Protein AF-A0A524PJJ3-F1 (afdb_monomer_lite)

Radius of gyration: 29.24 Å; chains: 1; bounding box: 107×45×75 Å

Foldseek 3Di:
DAFLVPLQAQAWFDDPNFIWGFLDWDWADDPDDWIKIWTFIAGLPQLDTDIDMDTGPDDTGHADKDKFKWFWADDDPQKTWIAGPPPRDIDIDGVSNEDLVLLQHDGGAIWMWIDRVPDTGYIDHDQKGKWAFQAWDQDPPPPPDPPDWGWTATPSRQIETGRNPDDHGWIFIGGSSPRHDTPDTDRPDLPDQDQAPLRATASQWDWDDDDNDIDIDGNLLVVAVQQDDDDRVQVNAACRRLLCVLDVQPQKDKHWHWDADDPRPDIYTDIWIAGNVVRGTDPPSSVDDVPSPPDDPPPPPDPDDD

Structure (mmCIF, N/CA/C/O backbone):
data_AF-A0A524PJJ3-F1
#
_entry.id   AF-A0A524PJJ3-F1
#
loop_
_atom_site.group_PDB
_atom_site.id
_atom_site.type_symbol
_atom_site.label_atom_id
_atom_site.label_alt_id
_atom_site.label_comp_id
_atom_site.label_asym_id
_atom_site.label_entity_id
_atom_site.label_seq_id
_atom_site.pdbx_PDB_ins_code
_atom_site.Cartn_x
_atom_site.Cartn_y
_atom_site.Cartn_z
_atom_site.occupancy
_atom_site.B_iso_or_equiv
_atom_site.auth_seq_id
_atom_site.auth_comp_id
_atom_site.auth_asym_id
_atom_site.auth_atom_id
_atom_site.pdbx_PDB_model_num
ATOM 1 N N . MET A 1 1 ? 21.384 9.740 -24.324 1.00 86.62 1 MET A N 1
ATOM 2 C CA . MET A 1 1 ? 21.947 8.455 -23.858 1.00 86.62 1 MET A CA 1
ATOM 3 C C . MET A 1 1 ? 22.167 8.509 -22.354 1.00 86.62 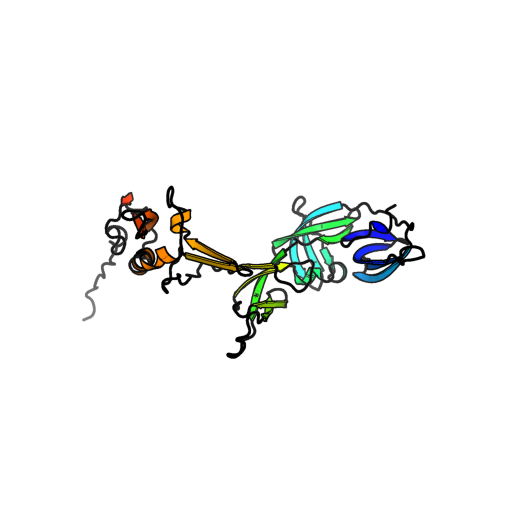1 MET A C 1
ATOM 5 O O . MET A 1 1 ? 22.736 9.493 -21.884 1.00 86.62 1 MET A O 1
ATOM 9 N N . ILE A 1 2 ? 21.749 7.472 -21.638 1.00 90.00 2 ILE A N 1
ATOM 10 C CA . ILE A 1 2 ? 21.919 7.271 -20.192 1.00 90.00 2 ILE A CA 1
ATOM 11 C C . ILE A 1 2 ? 23.235 6.518 -19.952 1.00 90.00 2 ILE A C 1
ATOM 13 O O . ILE A 1 2 ? 23.606 5.669 -20.764 1.00 90.00 2 ILE A O 1
ATOM 17 N N . ASP A 1 3 ? 23.960 6.844 -18.884 1.00 93.38 3 ASP A N 1
ATOM 18 C CA . ASP A 1 3 ? 25.107 6.046 -18.434 1.00 93.38 3 ASP A CA 1
ATOM 19 C C . ASP A 1 3 ? 24.616 4.773 -17.728 1.00 93.38 3 ASP A C 1
ATOM 21 O O . ASP A 1 3 ? 23.679 4.821 -16.931 1.00 93.38 3 ASP A O 1
ATOM 25 N N . VAL A 1 4 ? 25.240 3.619 -17.979 1.00 92.56 4 VAL A N 1
ATOM 26 C CA . VAL A 1 4 ? 24.789 2.356 -17.365 1.00 92.56 4 VAL A CA 1
ATOM 27 C C . VAL A 1 4 ? 24.860 2.355 -15.830 1.00 92.56 4 VAL A C 1
ATOM 29 O O . VAL A 1 4 ? 24.144 1.596 -15.178 1.00 92.56 4 VAL A O 1
ATOM 32 N N . ASN A 1 5 ? 25.661 3.238 -15.223 1.00 90.62 5 ASN A N 1
ATOM 33 C CA . ASN A 1 5 ? 25.697 3.434 -13.774 1.00 90.62 5 ASN A CA 1
ATOM 34 C C . ASN A 1 5 ? 24.412 4.068 -13.216 1.00 90.62 5 ASN A C 1
ATOM 36 O O . ASN A 1 5 ? 24.240 4.063 -11.994 1.00 90.62 5 ASN A O 1
ATOM 40 N N . GLU A 1 6 ? 23.531 4.609 -14.058 1.00 90.31 6 GLU A N 1
ATOM 41 C CA . GLU A 1 6 ? 22.243 5.204 -13.679 1.00 90.31 6 GLU A CA 1
ATOM 42 C C . GLU A 1 6 ? 21.072 4.215 -13.800 1.00 90.31 6 GLU A C 1
ATOM 44 O O . GLU A 1 6 ? 19.972 4.538 -13.365 1.00 90.31 6 GLU A O 1
ATOM 49 N N . LEU A 1 7 ? 21.293 2.992 -14.308 1.00 92.25 7 LEU A N 1
ATOM 50 C CA . LEU A 1 7 ? 20.267 1.953 -14.503 1.00 92.25 7 LEU A CA 1
ATOM 51 C C . LEU A 1 7 ? 19.780 1.316 -13.188 1.00 92.25 7 LEU A C 1
ATOM 53 O O . LEU A 1 7 ? 19.949 0.125 -12.961 1.00 92.25 7 LEU A O 1
ATOM 57 N N . ARG A 1 8 ? 19.201 2.109 -12.285 1.00 90.56 8 ARG A N 1
ATOM 58 C CA . ARG A 1 8 ? 18.554 1.629 -11.049 1.00 90.56 8 ARG A CA 1
ATOM 59 C C . ARG A 1 8 ? 17.209 0.962 -11.349 1.00 90.56 8 ARG A C 1
ATOM 61 O O . ARG A 1 8 ? 16.639 1.170 -12.416 1.00 90.56 8 ARG A O 1
ATOM 68 N N . ASN A 1 9 ? 16.680 0.213 -10.380 1.00 89.94 9 ASN A N 1
ATOM 69 C CA . ASN A 1 9 ? 15.341 -0.378 -10.464 1.00 89.94 9 ASN A CA 1
ATOM 70 C C . ASN A 1 9 ? 14.299 0.698 -10.815 1.00 89.94 9 ASN A C 1
ATOM 72 O O . ASN A 1 9 ? 14.310 1.789 -10.243 1.00 89.94 9 ASN A O 1
ATOM 76 N N . GLY A 1 10 ? 13.425 0.388 -11.770 1.00 87.88 10 GLY A N 1
ATOM 77 C CA . GLY A 1 10 ? 12.410 1.291 -12.314 1.00 87.88 10 GLY A CA 1
ATOM 78 C C . GLY A 1 10 ? 12.862 2.126 -13.516 1.00 87.88 10 GLY A C 1
ATOM 79 O O . GLY A 1 10 ? 12.008 2.639 -14.235 1.00 87.88 10 GLY A O 1
ATOM 80 N N . VAL A 1 11 ? 14.167 2.246 -13.791 1.00 91.50 11 VAL A N 1
ATOM 81 C CA . VAL A 1 11 ? 14.646 2.986 -14.970 1.00 91.50 11 VAL A CA 1
ATOM 82 C C . VAL A 1 11 ? 14.268 2.239 -16.243 1.00 91.50 11 VAL A C 1
ATOM 84 O O . VAL A 1 11 ? 14.540 1.044 -16.371 1.00 91.50 11 VAL A O 1
ATOM 87 N N . THR A 1 12 ? 13.681 2.967 -17.192 1.00 93.56 12 THR A N 1
ATOM 88 C CA . THR A 1 12 ? 13.376 2.458 -18.530 1.00 93.56 12 THR A CA 1
ATOM 89 C C . THR A 1 12 ? 14.368 3.008 -19.545 1.00 93.56 12 THR A C 1
ATOM 91 O O . THR A 1 12 ? 14.717 4.188 -19.509 1.00 93.56 12 THR A O 1
ATOM 94 N N . PHE A 1 13 ? 14.839 2.152 -20.445 1.00 94.62 13 PHE A N 1
ATOM 95 C CA . PHE A 1 13 ? 15.794 2.507 -21.488 1.00 94.62 13 PHE A CA 1
ATOM 96 C C . PHE A 1 13 ? 15.542 1.704 -22.764 1.00 94.62 13 PHE A C 1
ATOM 98 O O . PHE A 1 13 ? 14.854 0.683 -22.750 1.00 94.62 13 PHE A O 1
ATOM 105 N N . GLU A 1 14 ? 16.133 2.158 -23.865 1.00 94.50 14 GLU A N 1
ATOM 106 C CA . GLU A 1 14 ? 16.106 1.452 -25.142 1.00 94.50 14 GLU A CA 1
ATOM 107 C C . GLU A 1 14 ? 17.477 0.852 -25.451 1.00 94.50 14 GLU A C 1
ATOM 109 O O . GLU A 1 14 ? 18.525 1.485 -25.259 1.00 94.50 14 GLU A O 1
ATOM 114 N N . LEU A 1 15 ? 17.460 -0.388 -25.931 1.00 94.25 15 LEU A N 1
ATOM 115 C CA . LEU A 1 15 ? 18.639 -1.096 -26.406 1.00 94.25 15 LEU A CA 1
ATOM 116 C C . LEU A 1 15 ? 18.241 -2.042 -27.541 1.00 94.25 15 LEU A C 1
ATOM 118 O O . LEU A 1 15 ? 17.339 -2.861 -27.378 1.00 94.25 15 LEU A O 1
ATOM 122 N N . ASP A 1 16 ? 18.923 -1.922 -28.680 1.00 91.75 16 ASP A N 1
ATOM 123 C CA . ASP A 1 16 ? 18.685 -2.722 -29.891 1.00 91.75 16 ASP A CA 1
ATOM 124 C C . ASP A 1 16 ? 17.231 -2.653 -30.409 1.00 91.75 16 ASP A C 1
ATOM 126 O O . ASP A 1 16 ? 16.715 -3.619 -30.963 1.00 91.75 16 ASP A O 1
ATOM 130 N N . GLY A 1 17 ? 16.557 -1.513 -30.208 1.00 90.06 17 GLY A N 1
ATOM 131 C CA . GLY A 1 17 ? 15.158 -1.288 -30.604 1.00 90.06 17 GLY A CA 1
ATOM 132 C C . GLY A 1 17 ? 14.106 -1.835 -29.628 1.00 90.06 17 GLY A C 1
ATOM 133 O O . GLY A 1 17 ? 12.907 -1.688 -29.872 1.00 90.06 17 GLY A O 1
ATOM 134 N N . TYR A 1 18 ? 14.529 -2.435 -28.513 1.00 92.75 18 TYR A N 1
ATOM 135 C CA . TYR A 1 18 ? 13.643 -2.950 -27.467 1.00 92.75 18 TYR A CA 1
ATOM 136 C C . TYR A 1 18 ? 13.595 -2.002 -26.269 1.00 92.75 18 TYR A C 1
ATOM 138 O O . TYR A 1 18 ? 14.608 -1.404 -25.896 1.00 92.75 18 TYR A O 1
ATOM 146 N N . LEU A 1 19 ? 12.417 -1.901 -25.650 1.00 93.81 19 LEU A N 1
ATOM 147 C CA . LEU A 1 19 ? 12.174 -1.088 -24.462 1.00 93.81 19 LEU A CA 1
ATOM 148 C C . LEU A 1 19 ? 12.263 -1.958 -23.214 1.00 93.81 19 LEU A C 1
ATOM 150 O O . LEU A 1 19 ? 11.486 -2.895 -23.047 1.00 93.81 19 LEU A O 1
ATOM 154 N N . TYR A 1 20 ? 13.196 -1.627 -22.332 1.00 95.12 20 TYR A N 1
ATOM 155 C CA . TYR A 1 20 ? 13.489 -2.405 -21.139 1.00 95.12 20 TYR A CA 1
ATOM 156 C C . TYR A 1 20 ? 13.294 -1.576 -19.876 1.00 95.12 20 TYR A C 1
ATOM 158 O O . TYR A 1 20 ? 13.856 -0.488 -19.774 1.00 95.12 20 TYR A O 1
ATOM 166 N N . LYS A 1 21 ? 12.593 -2.128 -18.881 1.00 93.00 21 LYS A N 1
ATOM 167 C CA . LYS A 1 21 ? 12.542 -1.601 -17.508 1.00 93.00 21 LYS A CA 1
ATOM 168 C C . LYS A 1 21 ? 13.427 -2.442 -16.599 1.00 93.00 21 LYS A C 1
ATOM 170 O O . LYS A 1 21 ? 13.338 -3.670 -16.589 1.00 93.00 21 LYS A O 1
ATOM 175 N N . VAL A 1 22 ? 14.301 -1.796 -15.833 1.00 93.19 22 VAL A N 1
ATOM 176 C CA . VAL A 1 22 ? 15.165 -2.476 -14.859 1.00 93.19 22 VAL A CA 1
ATOM 177 C C . VAL A 1 22 ? 14.322 -2.943 -13.677 1.00 93.19 22 VAL A C 1
ATOM 179 O O . VAL A 1 22 ? 13.706 -2.123 -12.998 1.00 93.19 22 VAL A O 1
ATOM 182 N N . ILE A 1 23 ? 14.325 -4.246 -13.406 1.00 90.50 23 ILE A N 1
ATOM 183 C CA . ILE A 1 23 ? 13.639 -4.834 -12.246 1.00 90.50 23 ILE A CA 1
ATOM 184 C C . ILE A 1 23 ? 14.606 -5.110 -11.091 1.00 90.50 23 ILE A C 1
ATOM 186 O O . ILE A 1 23 ? 14.229 -4.972 -9.932 1.00 90.50 23 ILE A O 1
ATOM 190 N N . ASP A 1 24 ? 15.861 -5.440 -11.401 1.00 90.62 24 ASP A N 1
ATOM 191 C CA . ASP A 1 24 ? 16.913 -5.667 -10.411 1.00 90.62 24 ASP A CA 1
ATOM 192 C C . ASP A 1 24 ? 18.266 -5.182 -10.937 1.00 90.62 24 ASP A C 1
ATOM 194 O O . ASP A 1 24 ? 18.542 -5.242 -12.141 1.00 90.62 24 ASP A O 1
ATOM 198 N N . TYR A 1 25 ? 19.115 -4.712 -10.030 1.00 92.19 25 TYR A N 1
ATOM 199 C CA . TYR A 1 25 ? 20.383 -4.065 -10.341 1.00 92.19 25 TYR A CA 1
ATOM 200 C C . TYR A 1 25 ? 21.473 -4.480 -9.354 1.00 92.19 25 TYR A C 1
ATOM 202 O O . TYR A 1 25 ? 21.339 -4.341 -8.138 1.00 92.19 25 TYR A O 1
ATOM 210 N N . SER A 1 26 ? 22.623 -4.884 -9.890 1.00 92.19 26 SER A N 1
ATOM 211 C CA . SER A 1 26 ? 23.823 -5.210 -9.126 1.00 92.19 26 SER A CA 1
ATOM 212 C C . SER A 1 26 ? 25.053 -4.527 -9.719 1.00 92.19 26 SER A C 1
ATOM 214 O O . SER A 1 26 ? 25.337 -4.642 -10.911 1.00 92.19 26 SER A O 1
ATOM 216 N N . HIS A 1 2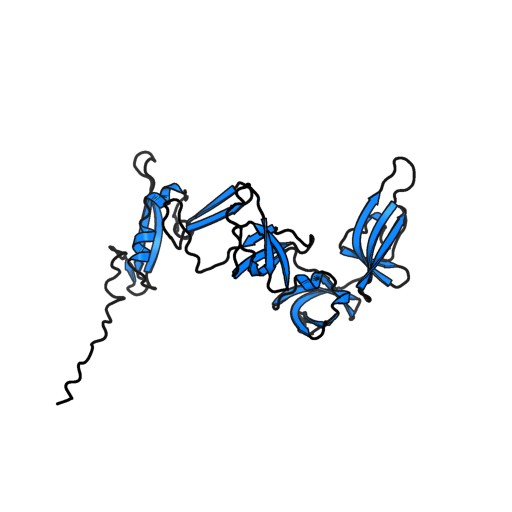7 ? 25.818 -3.832 -8.873 1.00 91.88 27 HIS A N 1
ATOM 217 C CA . HIS A 1 27 ? 27.071 -3.178 -9.250 1.00 91.88 27 HIS A CA 1
ATOM 218 C C . HIS A 1 27 ? 28.243 -3.855 -8.551 1.00 91.88 27 HIS A C 1
ATOM 220 O O . HIS A 1 27 ? 28.378 -3.775 -7.331 1.00 91.88 27 HIS A O 1
ATOM 226 N N . ASN A 1 28 ? 29.129 -4.468 -9.330 1.00 92.88 28 ASN A N 1
ATOM 227 C CA . ASN A 1 28 ? 30.365 -5.046 -8.832 1.00 92.88 28 ASN A CA 1
ATOM 228 C C . ASN A 1 28 ? 31.566 -4.178 -9.237 1.00 92.88 28 ASN A C 1
ATOM 230 O O . ASN A 1 28 ? 31.817 -3.960 -10.423 1.00 92.88 28 ASN A O 1
ATOM 234 N N . LYS A 1 29 ? 32.317 -3.697 -8.241 1.00 91.00 29 LYS A N 1
ATOM 235 C CA . LYS A 1 29 ? 33.587 -2.986 -8.425 1.00 91.00 29 LYS A CA 1
ATOM 236 C C . LYS A 1 29 ? 34.739 -3.877 -7.944 1.00 91.00 29 LYS A C 1
ATOM 238 O O . LYS A 1 29 ? 34.989 -3.921 -6.739 1.00 91.00 29 LYS A O 1
ATOM 243 N N . PRO A 1 30 ? 35.449 -4.580 -8.842 1.00 88.62 30 PRO A N 1
ATOM 244 C CA . PRO A 1 30 ? 36.591 -5.392 -8.445 1.00 88.62 30 PRO A CA 1
ATOM 245 C C . PRO A 1 30 ? 37.776 -4.507 -8.030 1.00 88.62 30 PRO A C 1
ATOM 247 O O . PRO A 1 30 ? 37.935 -3.389 -8.516 1.00 88.62 30 PRO A O 1
ATOM 250 N N . GLY A 1 31 ? 38.655 -5.026 -7.165 1.00 83.81 31 GLY A N 1
ATOM 251 C CA . GLY A 1 31 ? 39.842 -4.292 -6.695 1.00 83.81 31 GLY A CA 1
ATOM 252 C C . GLY A 1 31 ? 40.849 -3.933 -7.801 1.00 83.81 31 GLY A C 1
ATOM 253 O O . GLY A 1 31 ? 41.670 -3.037 -7.619 1.00 83.81 31 GLY A O 1
ATOM 254 N N . ARG A 1 32 ? 40.784 -4.612 -8.954 1.00 83.31 32 ARG A N 1
ATOM 255 C CA . ARG A 1 32 ? 41.471 -4.261 -10.207 1.00 83.31 32 ARG A CA 1
ATOM 256 C C . ARG A 1 32 ? 40.556 -4.600 -11.389 1.00 83.31 32 ARG A C 1
ATOM 258 O O . ARG A 1 32 ? 40.010 -5.698 -11.425 1.00 83.31 32 ARG A O 1
ATOM 265 N N . GLY A 1 33 ? 40.426 -3.689 -12.354 1.00 84.19 33 GLY A N 1
ATOM 266 C CA . GLY A 1 33 ? 39.600 -3.866 -13.558 1.00 84.19 33 GLY A CA 1
ATOM 267 C C . GLY A 1 33 ? 38.446 -2.865 -13.667 1.00 84.19 33 GLY A C 1
ATOM 268 O O . GLY A 1 33 ? 38.267 -2.009 -12.801 1.00 84.19 33 GLY A O 1
ATOM 269 N N . LYS A 1 34 ? 37.677 -2.953 -14.759 1.00 85.62 34 LYS A N 1
ATOM 270 C CA . LYS A 1 34 ? 36.471 -2.135 -14.952 1.00 85.62 34 LYS A CA 1
ATOM 271 C C . LYS A 1 34 ? 35.331 -2.684 -14.099 1.00 85.62 34 LYS A C 1
ATOM 273 O O . LYS A 1 34 ? 35.205 -3.895 -13.939 1.00 85.62 34 LYS A O 1
ATOM 278 N N . ALA A 1 35 ? 34.505 -1.790 -13.566 1.00 91.12 35 ALA A N 1
ATOM 279 C CA . ALA A 1 35 ? 33.308 -2.194 -12.847 1.00 91.12 35 ALA A CA 1
ATOM 280 C C . ALA A 1 35 ? 32.276 -2.808 -13.802 1.00 91.12 35 ALA A C 1
ATOM 282 O O . ALA A 1 35 ? 32.176 -2.399 -14.962 1.00 91.12 35 ALA A O 1
ATOM 283 N N . THR A 1 36 ? 31.516 -3.772 -13.294 1.00 93.12 36 THR A N 1
ATOM 284 C CA . THR A 1 36 ? 30.496 -4.504 -14.043 1.00 93.12 36 THR A CA 1
ATOM 285 C C . THR A 1 36 ? 29.134 -4.249 -13.421 1.00 93.12 36 THR A C 1
ATOM 287 O O . THR A 1 36 ? 28.968 -4.328 -12.202 1.00 93.12 36 THR A O 1
ATOM 290 N N . ILE A 1 37 ? 28.159 -3.964 -14.272 1.00 94.56 37 ILE A N 1
ATOM 291 C CA . ILE A 1 37 ? 26.770 -3.717 -13.907 1.00 94.56 37 ILE A CA 1
ATOM 292 C C . ILE A 1 37 ? 25.945 -4.863 -14.473 1.00 94.56 37 ILE A C 1
ATOM 294 O O . ILE A 1 37 ? 25.933 -5.077 -15.681 1.00 94.56 37 ILE A O 1
ATOM 298 N N . ARG A 1 38 ? 25.279 -5.617 -13.603 1.00 95.31 38 ARG A N 1
ATOM 299 C CA . ARG A 1 38 ? 24.331 -6.660 -13.998 1.00 95.31 38 ARG A CA 1
ATOM 300 C C . ARG A 1 38 ? 22.931 -6.164 -13.704 1.00 95.31 38 ARG A C 1
ATOM 302 O O . ARG A 1 38 ? 22.656 -5.761 -12.576 1.00 95.31 38 ARG A O 1
ATOM 309 N N . THR A 1 39 ? 22.066 -6.199 -14.701 1.00 95.50 39 THR A N 1
ATOM 310 C CA . THR A 1 39 ? 20.657 -5.853 -14.552 1.00 95.50 39 THR A CA 1
ATOM 311 C C . THR A 1 39 ? 19.791 -7.029 -14.958 1.00 95.50 39 THR A C 1
ATOM 313 O O . THR A 1 39 ? 20.038 -7.671 -15.980 1.00 95.50 39 THR A O 1
ATOM 316 N N . LYS A 1 40 ? 18.744 -7.291 -14.178 1.00 95.06 40 LYS A N 1
ATOM 317 C CA . LYS A 1 40 ? 17.573 -7.993 -14.696 1.00 95.06 40 LYS A CA 1
ATOM 318 C C . LYS A 1 40 ? 16.649 -6.937 -15.262 1.00 95.06 40 LYS A C 1
ATOM 320 O O . LYS A 1 40 ? 16.344 -5.947 -14.592 1.00 95.06 40 LYS A O 1
ATOM 325 N N . VAL A 1 41 ? 16.236 -7.132 -16.502 1.00 94.94 41 VAL A N 1
ATOM 326 C CA . VAL A 1 41 ? 15.372 -6.200 -17.212 1.00 94.94 41 VAL A CA 1
ATOM 327 C C . VAL A 1 41 ? 14.168 -6.934 -17.763 1.00 94.94 41 VAL A C 1
ATOM 329 O O . VAL A 1 41 ? 14.283 -8.076 -18.203 1.00 94.94 41 VAL A O 1
ATOM 332 N N . ARG A 1 42 ? 13.019 -6.271 -17.732 1.00 92.50 42 ARG A N 1
ATOM 333 C CA . ARG A 1 42 ? 11.783 -6.738 -18.347 1.00 92.50 42 ARG A CA 1
ATOM 334 C C . ARG A 1 42 ? 11.557 -5.970 -19.639 1.00 92.50 42 ARG A C 1
ATOM 336 O O . ARG A 1 42 ? 11.624 -4.742 -19.633 1.00 92.50 42 ARG A O 1
ATOM 343 N N . ASP A 1 43 ? 11.319 -6.686 -20.726 1.00 93.88 43 ASP A N 1
ATOM 344 C CA . ASP A 1 43 ? 10.827 -6.101 -21.971 1.00 93.88 43 ASP A CA 1
ATOM 345 C C . ASP A 1 43 ? 9.396 -5.598 -21.748 1.00 93.88 43 ASP A C 1
ATOM 347 O O . ASP A 1 43 ? 8.522 -6.359 -21.331 1.00 93.88 43 ASP A O 1
ATOM 351 N N . LEU A 1 44 ? 9.167 -4.309 -21.992 1.00 90.69 44 LEU A N 1
ATOM 352 C CA . LEU A 1 44 ? 7.881 -3.663 -21.737 1.00 90.69 44 LEU A CA 1
ATOM 353 C C . LEU A 1 44 ? 6.778 -4.057 -22.726 1.00 90.69 44 LEU A C 1
ATOM 355 O O . LEU A 1 44 ? 5.613 -3.833 -22.428 1.00 90.69 44 LEU A O 1
ATOM 359 N N . ARG A 1 45 ? 7.115 -4.646 -23.879 1.00 88.31 45 ARG A N 1
ATOM 360 C CA . ARG A 1 45 ? 6.120 -5.117 -24.855 1.00 88.31 45 ARG A CA 1
ATOM 361 C C . ARG A 1 45 ? 5.808 -6.594 -24.706 1.00 88.31 45 ARG A C 1
ATOM 363 O O . ARG A 1 45 ? 4.665 -6.999 -24.857 1.00 88.31 45 ARG A O 1
ATOM 370 N N . THR A 1 46 ? 6.833 -7.408 -24.457 1.00 89.38 46 THR A N 1
ATOM 371 C CA . THR A 1 46 ? 6.664 -8.871 -24.390 1.00 89.38 46 THR A CA 1
ATOM 372 C C . THR A 1 46 ? 6.518 -9.397 -22.965 1.00 89.38 46 THR A C 1
ATOM 374 O O . THR A 1 46 ? 6.142 -10.550 -22.778 1.00 89.38 46 THR A O 1
ATOM 377 N N . GLY A 1 47 ? 6.866 -8.601 -21.950 1.00 87.31 47 GLY A N 1
ATOM 378 C CA . GLY A 1 47 ? 6.929 -9.042 -20.555 1.00 87.31 47 GLY A CA 1
ATOM 379 C C . GLY A 1 47 ? 8.129 -9.939 -20.232 1.00 87.31 47 GLY A C 1
ATOM 380 O O . GLY A 1 47 ? 8.339 -10.297 -19.073 1.00 87.31 47 GLY A O 1
ATOM 381 N N . THR A 1 48 ? 8.949 -10.298 -21.227 1.00 91.69 48 THR A N 1
ATOM 382 C CA . THR A 1 48 ? 10.068 -11.230 -21.050 1.00 91.69 48 THR A CA 1
ATOM 383 C C . THR A 1 48 ? 11.130 -10.633 -20.131 1.00 91.69 48 THR A C 1
ATOM 385 O O . THR A 1 48 ? 11.609 -9.520 -20.355 1.00 91.69 48 THR A O 1
ATOM 388 N N . VAL A 1 49 ? 11.547 -11.395 -19.119 1.00 93.06 49 VAL A N 1
ATOM 389 C CA . VAL A 1 49 ? 12.638 -11.012 -18.216 1.00 93.06 49 VAL A CA 1
ATOM 390 C C . VAL A 1 49 ? 13.952 -11.614 -18.701 1.00 93.06 49 VAL A C 1
ATOM 392 O O . VAL A 1 49 ? 14.064 -12.828 -18.865 1.00 93.06 49 VAL A O 1
ATOM 395 N N . ILE A 1 50 ? 14.964 -10.770 -18.893 1.00 95.31 50 ILE A N 1
ATOM 396 C CA . ILE A 1 50 ? 16.307 -11.170 -19.323 1.00 95.31 50 ILE A CA 1
ATOM 397 C C . ILE A 1 50 ? 17.386 -10.511 -18.463 1.00 95.31 50 ILE A C 1
ATOM 399 O O . ILE A 1 50 ? 17.203 -9.425 -17.913 1.00 95.31 50 ILE A O 1
ATOM 403 N N . GLU A 1 51 ? 18.543 -11.159 -18.366 1.00 96.44 51 GLU A N 1
ATOM 404 C CA . GLU A 1 51 ? 19.728 -10.584 -17.730 1.00 96.44 51 GLU A CA 1
ATOM 405 C C . GLU A 1 51 ? 20.612 -9.891 -18.767 1.00 96.44 51 GLU A C 1
ATOM 407 O O . GLU A 1 51 ? 20.961 -10.468 -19.799 1.00 96.44 51 GLU A O 1
ATOM 412 N N . LYS A 1 52 ? 21.011 -8.650 -18.482 1.00 94.81 52 LYS A N 1
ATOM 413 C CA . LYS A 1 52 ? 21.993 -7.903 -19.269 1.00 94.81 52 LYS A CA 1
ATOM 414 C C . LYS A 1 52 ? 23.169 -7.501 -18.391 1.00 94.81 52 LYS A C 1
ATOM 416 O O . LYS A 1 52 ? 23.023 -7.179 -17.214 1.00 94.81 52 LYS A O 1
ATOM 421 N N . THR A 1 53 ? 24.363 -7.551 -18.971 1.00 94.94 53 THR A N 1
ATOM 422 C CA . THR A 1 53 ? 25.603 -7.166 -18.295 1.00 94.94 53 THR A CA 1
ATOM 423 C C . THR A 1 53 ? 26.278 -6.059 -19.084 1.00 94.94 53 THR A C 1
ATOM 425 O O . THR A 1 53 ? 26.516 -6.210 -20.279 1.00 94.94 53 THR A O 1
ATOM 428 N N . PHE A 1 54 ? 26.606 -4.973 -18.396 1.00 94.56 54 PHE A N 1
ATOM 429 C CA . PHE A 1 54 ? 27.268 -3.798 -18.940 1.00 94.56 54 PHE A CA 1
ATOM 430 C C . PHE A 1 54 ? 28.595 -3.559 -18.224 1.00 94.56 54 PHE A C 1
ATOM 432 O O . PHE A 1 54 ? 28.769 -3.898 -17.048 1.00 94.56 54 PHE A O 1
ATOM 439 N N . ASN A 1 55 ? 29.535 -2.940 -18.925 1.00 93.38 55 ASN A N 1
ATOM 440 C CA . ASN A 1 55 ? 30.766 -2.437 -18.343 1.00 93.38 55 ASN A CA 1
ATOM 441 C C . ASN A 1 55 ? 30.617 -0.955 -18.001 1.00 93.38 55 ASN A C 1
ATOM 443 O O . ASN A 1 55 ? 29.912 -0.199 -18.662 1.00 93.38 55 ASN A O 1
ATOM 447 N N . SER A 1 56 ? 31.326 -0.511 -16.967 1.00 88.50 56 SER A N 1
ATOM 448 C CA . SER A 1 56 ? 31.373 0.910 -16.627 1.00 88.50 56 SER A CA 1
ATOM 449 C C . SER A 1 56 ? 31.922 1.733 -17.802 1.00 88.50 56 SER A C 1
ATOM 451 O O . SER A 1 56 ? 32.989 1.419 -18.344 1.00 88.50 56 SER A O 1
ATOM 453 N N . GLY A 1 57 ? 31.174 2.769 -18.189 1.00 87.25 57 GLY A N 1
ATOM 454 C CA . GLY A 1 57 ? 31.413 3.601 -19.372 1.00 87.25 57 GLY A CA 1
ATOM 455 C C . GLY A 1 57 ? 30.491 3.298 -20.559 1.00 87.25 57 GLY A C 1
ATOM 456 O O . GLY A 1 57 ? 30.427 4.112 -21.481 1.00 87.25 57 GLY A O 1
ATOM 457 N N . ASP A 1 58 ? 29.760 2.179 -20.534 1.00 93.19 58 ASP A N 1
ATOM 458 C CA . ASP A 1 58 ? 28.737 1.889 -21.540 1.00 93.19 58 ASP A CA 1
ATOM 459 C C . ASP A 1 58 ? 27.571 2.888 -21.430 1.00 93.19 58 ASP A C 1
ATOM 461 O O . ASP A 1 58 ? 27.303 3.478 -20.376 1.00 93.19 58 ASP A O 1
ATOM 465 N N . ARG A 1 59 ? 26.856 3.095 -22.537 1.00 93.56 59 ARG A N 1
ATOM 466 C CA . ARG A 1 59 ? 25.696 3.990 -22.581 1.00 93.56 59 ARG A CA 1
ATOM 467 C C . ARG A 1 59 ? 24.547 3.336 -23.325 1.00 93.56 59 ARG A C 1
ATOM 469 O O . ARG A 1 59 ? 24.766 2.640 -24.310 1.00 93.56 59 ARG A O 1
ATOM 476 N N . VAL A 1 60 ? 23.332 3.612 -22.870 1.00 94.31 60 VAL A N 1
ATOM 477 C CA . VAL A 1 60 ? 22.090 3.136 -23.493 1.00 94.31 60 VAL A CA 1
ATOM 478 C C . VAL A 1 60 ? 21.220 4.310 -23.927 1.00 94.31 60 VAL A C 1
ATOM 480 O O . VAL A 1 60 ? 21.423 5.455 -23.500 1.00 94.31 60 VAL A O 1
ATOM 483 N N . GLN A 1 61 ? 20.264 4.067 -24.817 1.00 94.25 61 GLN A N 1
ATOM 484 C CA . GLN A 1 61 ? 19.382 5.120 -25.300 1.00 94.25 61 GLN A CA 1
ATOM 485 C C . GLN A 1 61 ? 18.341 5.465 -24.227 1.00 94.25 61 GLN A C 1
ATOM 487 O O . GLN A 1 61 ? 17.791 4.589 -23.566 1.00 94.25 61 GLN A O 1
ATOM 492 N N . ASN A 1 62 ? 18.124 6.767 -24.017 1.00 89.62 62 ASN A N 1
ATOM 493 C CA . ASN A 1 62 ? 17.047 7.226 -23.142 1.00 89.62 62 ASN A CA 1
ATOM 494 C C . ASN A 1 62 ? 15.750 7.230 -23.946 1.00 89.62 62 ASN A C 1
ATOM 496 O O . ASN A 1 62 ? 15.779 7.578 -25.126 1.00 89.62 62 ASN A O 1
ATOM 500 N N . VAL A 1 63 ? 14.643 6.920 -23.291 1.00 89.06 63 VAL A N 1
ATOM 501 C CA . VAL A 1 63 ? 13.314 6.904 -23.890 1.00 89.06 63 VAL A CA 1
ATOM 502 C C . VAL A 1 63 ? 12.494 7.990 -23.224 1.00 89.06 63 VAL A C 1
ATOM 504 O O . VAL A 1 63 ? 12.488 8.121 -22.000 1.00 89.06 63 VAL A O 1
ATOM 507 N N . ARG A 1 64 ? 11.810 8.796 -24.033 1.00 89.00 64 ARG A N 1
ATOM 508 C CA . ARG A 1 64 ? 10.829 9.737 -23.509 1.00 89.00 64 ARG A CA 1
ATOM 509 C C . ARG A 1 64 ? 9.531 8.976 -23.280 1.00 89.00 64 ARG A C 1
ATOM 511 O O . ARG A 1 64 ? 8.925 8.514 -24.238 1.00 89.00 64 ARG A O 1
ATOM 518 N N . LEU A 1 65 ? 9.147 8.859 -22.018 1.00 91.44 65 LEU A N 1
ATOM 519 C CA . LEU A 1 65 ? 7.895 8.248 -21.600 1.00 91.44 65 LEU A CA 1
ATOM 520 C C . LEU A 1 65 ? 6.981 9.320 -21.032 1.00 91.44 65 LEU A C 1
ATOM 522 O O . LEU A 1 65 ? 7.449 10.241 -20.353 1.00 91.44 65 LEU A O 1
ATOM 526 N N . ASP A 1 66 ? 5.695 9.163 -21.295 1.00 93.19 66 ASP A N 1
ATOM 527 C CA . ASP A 1 66 ? 4.648 9.988 -20.721 1.00 93.19 66 ASP A CA 1
ATOM 528 C C . ASP A 1 66 ? 3.959 9.205 -19.605 1.00 93.19 66 ASP A C 1
ATOM 530 O O . ASP A 1 66 ? 3.828 7.983 -19.665 1.00 93.19 66 ASP A O 1
ATOM 534 N N . TYR A 1 67 ? 3.543 9.909 -18.559 1.00 93.75 67 TYR A N 1
ATOM 535 C CA . TYR A 1 67 ? 2.929 9.291 -17.393 1.00 93.75 67 TYR A CA 1
ATOM 536 C C . TYR A 1 67 ? 1.583 9.929 -17.117 1.00 93.75 67 TYR A C 1
ATOM 538 O O . TYR A 1 67 ? 1.483 11.156 -17.118 1.00 93.75 67 TYR A O 1
ATOM 546 N N . ARG A 1 68 ? 0.574 9.106 -16.843 1.00 95.25 68 ARG A N 1
ATOM 547 C CA . ARG A 1 68 ? -0.788 9.573 -16.565 1.00 95.25 68 ARG A CA 1
ATOM 548 C C . ARG A 1 68 ? -1.343 8.879 -15.333 1.00 95.25 68 ARG A C 1
ATOM 550 O O . ARG A 1 68 ? -1.032 7.713 -15.098 1.00 95.25 68 ARG A O 1
ATOM 557 N N . GLN A 1 69 ? -2.114 9.605 -14.530 1.00 97.38 69 GLN A N 1
ATOM 558 C CA . GLN A 1 69 ? -2.818 9.009 -13.398 1.00 97.38 69 GLN A CA 1
ATOM 559 C C . GLN A 1 69 ? -4.052 8.283 -13.916 1.00 97.38 69 GLN A C 1
ATOM 561 O O . GLN A 1 69 ? -4.803 8.839 -14.717 1.00 97.38 69 GLN A O 1
ATOM 566 N N . ALA A 1 70 ? -4.250 7.057 -13.461 1.00 97.56 70 ALA A N 1
ATOM 567 C CA . ALA A 1 70 ? -5.377 6.243 -13.863 1.00 97.56 70 ALA A CA 1
ATOM 568 C C . ALA A 1 70 ? -5.869 5.394 -12.700 1.00 97.56 70 ALA A C 1
ATOM 570 O O . ALA A 1 70 ? -5.120 5.090 -11.776 1.00 97.56 70 ALA A O 1
ATOM 571 N N . GLN A 1 71 ? -7.109 4.950 -12.796 1.00 97.94 71 GLN A N 1
ATOM 572 C CA . GLN A 1 71 ? -7.711 4.031 -11.851 1.00 97.94 71 GLN A CA 1
ATOM 573 C C . GLN A 1 71 ? -7.856 2.649 -12.487 1.00 97.94 71 GLN A C 1
ATOM 575 O O . GLN A 1 71 ? -8.311 2.536 -13.624 1.00 97.94 71 GLN A O 1
ATOM 580 N N . PHE A 1 72 ? -7.481 1.586 -11.777 1.00 97.88 72 PHE A N 1
ATOM 581 C CA . PHE A 1 72 ? -7.777 0.225 -12.220 1.00 97.88 72 PHE A CA 1
ATOM 582 C C . PHE A 1 72 ? -9.282 -0.049 -12.122 1.00 97.88 72 PHE A C 1
ATOM 584 O O . PHE A 1 72 ? -9.893 0.211 -11.085 1.00 97.88 72 PHE A O 1
ATOM 591 N N . LEU A 1 73 ? -9.873 -0.567 -13.201 1.00 97.19 73 LEU A N 1
ATOM 592 C CA . LEU A 1 73 ? -11.304 -0.840 -13.286 1.00 97.19 73 LEU A CA 1
ATOM 593 C C . LEU A 1 73 ? -11.611 -2.303 -12.982 1.00 97.19 73 LEU A C 1
ATOM 595 O O . LEU A 1 73 ? -12.260 -2.586 -11.985 1.00 97.19 73 LEU A O 1
ATOM 599 N N . TYR A 1 74 ? -11.166 -3.209 -13.851 1.00 96.25 74 TYR A N 1
ATOM 600 C CA . TYR A 1 74 ? -11.431 -4.642 -13.764 1.00 96.25 74 TYR A CA 1
ATOM 601 C C . TYR A 1 74 ? -10.459 -5.421 -14.660 1.00 96.25 74 TYR A C 1
ATOM 603 O O . TYR A 1 74 ? -9.749 -4.853 -15.497 1.00 96.25 74 TYR A O 1
ATOM 611 N N . GLU A 1 75 ? -10.444 -6.736 -14.483 1.00 95.50 75 GLU A N 1
ATOM 612 C CA . GLU A 1 75 ? -9.732 -7.687 -15.334 1.00 95.50 75 GLU A CA 1
ATOM 613 C C . GLU A 1 75 ? -10.742 -8.559 -16.089 1.00 95.50 75 GLU A C 1
ATOM 615 O O . GLU A 1 75 ? -11.782 -8.925 -15.541 1.00 95.50 75 GLU A O 1
ATOM 620 N N . ASP A 1 76 ? -10.450 -8.852 -17.356 1.00 95.75 76 ASP A N 1
ATOM 621 C CA . ASP A 1 76 ? -11.204 -9.806 -18.171 1.00 95.75 76 ASP A CA 1
ATOM 622 C C . ASP A 1 76 ? -10.248 -10.588 -19.080 1.00 95.75 76 ASP A C 1
ATOM 624 O O . ASP A 1 76 ? -9.529 -10.016 -19.903 1.00 95.75 76 ASP A O 1
ATOM 628 N N . GLY A 1 77 ? -10.217 -11.912 -18.926 1.00 93.38 77 GLY A N 1
ATOM 629 C CA . GLY A 1 77 ? -9.471 -12.809 -19.811 1.00 93.38 77 GLY A CA 1
ATOM 630 C C . GLY A 1 77 ? -7.952 -12.590 -19.840 1.00 93.38 77 GLY A C 1
ATOM 631 O O . GLY A 1 77 ? -7.319 -12.885 -20.854 1.00 93.38 77 GLY A O 1
ATOM 632 N N . GLY A 1 78 ? -7.353 -12.088 -18.759 1.00 91.25 78 GLY A N 1
ATOM 633 C CA . GLY A 1 78 ? -5.932 -11.746 -18.666 1.00 91.25 78 GLY A CA 1
ATOM 634 C C . GLY A 1 78 ? -5.583 -10.334 -19.146 1.00 91.25 78 GLY A C 1
ATOM 635 O O . GLY A 1 78 ? -4.397 -9.994 -19.195 1.00 91.25 78 GLY A O 1
ATOM 636 N N . ILE A 1 79 ? -6.591 -9.521 -19.473 1.00 95.44 79 ILE A N 1
ATOM 637 C CA . ILE A 1 79 ? -6.460 -8.119 -19.871 1.00 95.44 79 ILE A CA 1
ATOM 638 C C . ILE A 1 79 ? -6.962 -7.233 -18.730 1.00 95.44 79 ILE A C 1
ATOM 640 O O . ILE A 1 79 ? -8.060 -7.417 -18.212 1.00 95.44 79 ILE A O 1
ATOM 644 N N . TYR A 1 80 ? -6.154 -6.250 -18.348 1.00 97.12 80 TYR A N 1
ATOM 645 C CA . TYR A 1 80 ? -6.425 -5.332 -17.248 1.00 97.12 80 TYR A CA 1
ATOM 646 C C . TYR A 1 80 ? -6.825 -3.976 -17.811 1.00 97.12 80 TYR A C 1
ATOM 648 O O . TYR A 1 80 ? -6.059 -3.363 -18.558 1.00 97.12 80 TYR A O 1
ATOM 656 N N . TYR A 1 81 ? -8.012 -3.512 -17.435 1.00 97.94 81 TYR A N 1
ATOM 657 C CA . TYR A 1 81 ? -8.584 -2.257 -17.902 1.00 97.94 81 TYR A CA 1
ATOM 658 C C . TYR A 1 81 ? -8.392 -1.163 -16.858 1.00 97.94 81 TYR A C 1
ATOM 660 O O . TYR A 1 81 ? -8.644 -1.355 -15.667 1.00 97.94 81 TYR A O 1
ATOM 668 N N . PHE A 1 82 ? -7.966 0.005 -17.319 1.00 98.12 82 PHE A N 1
ATOM 669 C CA . PHE A 1 82 ? -7.757 1.189 -16.496 1.00 98.12 82 PHE A CA 1
ATOM 670 C C . PHE A 1 82 ? -8.605 2.335 -17.038 1.00 98.12 82 PHE A C 1
ATOM 672 O O . PHE A 1 82 ? -9.055 2.281 -18.175 1.00 98.12 82 PHE A O 1
ATOM 679 N N . MET A 1 83 ? -8.807 3.379 -16.247 1.00 98.00 83 MET A N 1
ATOM 680 C CA . MET A 1 83 ? -9.440 4.624 -16.670 1.00 98.00 83 MET A CA 1
ATOM 681 C C . MET A 1 83 ? -8.489 5.772 -16.401 1.00 98.00 83 MET A C 1
ATOM 683 O O . MET A 1 83 ? -8.114 6.001 -15.257 1.00 98.00 83 MET A O 1
ATOM 687 N N . ASP A 1 84 ? -8.103 6.496 -17.442 1.00 96.75 84 ASP A N 1
ATOM 688 C CA . ASP A 1 84 ? -7.335 7.725 -17.295 1.00 96.75 84 ASP A CA 1
ATOM 689 C C . ASP A 1 84 ? -8.173 8.781 -16.553 1.00 96.75 84 ASP A C 1
ATOM 691 O O . ASP A 1 84 ? -9.305 9.077 -16.942 1.00 96.75 84 ASP A O 1
ATOM 695 N N . ASN A 1 85 ? -7.624 9.345 -15.475 1.00 94.12 85 ASN A N 1
ATOM 696 C CA . ASN A 1 85 ? -8.378 10.214 -14.567 1.00 94.12 85 ASN A CA 1
ATOM 697 C C . ASN A 1 85 ? -8.694 11.597 -15.172 1.00 94.12 85 ASN A C 1
ATOM 699 O O . ASN A 1 85 ? -9.537 12.315 -14.633 1.00 94.12 85 ASN A O 1
ATOM 703 N N . GLU A 1 86 ? -8.021 11.995 -16.257 1.00 94.31 86 GLU A N 1
ATOM 704 C CA . GLU A 1 86 ? -8.224 13.294 -16.913 1.00 94.31 86 GLU A CA 1
ATOM 705 C C . GLU A 1 86 ? -9.087 13.174 -18.172 1.00 94.31 86 GLU A C 1
ATOM 707 O O . GLU A 1 86 ? -9.964 14.004 -18.419 1.00 94.31 86 GLU A O 1
ATOM 712 N N . THR A 1 87 ? -8.831 12.149 -18.982 1.00 95.12 87 THR A N 1
ATOM 713 C CA . THR A 1 87 ? -9.451 11.973 -20.304 1.00 95.12 87 THR A CA 1
ATOM 714 C C . THR A 1 87 ? -10.602 10.975 -20.307 1.00 95.12 87 THR A C 1
ATOM 716 O O . THR A 1 87 ? -11.387 10.971 -21.254 1.00 95.12 87 THR A O 1
ATOM 719 N N . PHE A 1 88 ? -10.722 10.147 -19.263 1.00 94.81 88 PHE A N 1
ATOM 720 C CA . PHE A 1 88 ? -11.666 9.028 -19.172 1.00 94.81 88 PHE A CA 1
ATOM 721 C C . PHE A 1 88 ? -11.495 7.969 -20.275 1.00 94.81 88 PHE A C 1
ATOM 723 O O . PHE A 1 88 ? -12.364 7.114 -20.461 1.00 94.81 88 PHE A O 1
ATOM 730 N N . GLU A 1 89 ? -10.376 7.998 -21.005 1.00 95.56 89 GLU A N 1
ATOM 731 C CA . GLU A 1 89 ? -9.987 6.920 -21.910 1.00 95.56 89 GLU A CA 1
ATOM 732 C C . GLU A 1 89 ? -9.711 5.645 -21.107 1.00 95.56 89 GLU A C 1
ATOM 734 O O . GLU A 1 89 ? -9.242 5.709 -19.968 1.00 95.56 89 GLU A O 1
ATOM 739 N N . GLN A 1 90 ? -9.986 4.484 -21.709 1.00 96.69 90 GLN A N 1
ATOM 740 C CA . GLN A 1 90 ? -9.835 3.189 -21.047 1.00 96.69 90 GLN A CA 1
ATOM 741 C C . GLN A 1 90 ? -8.707 2.351 -21.659 1.00 96.69 90 GLN A C 1
ATOM 743 O O . GLN A 1 90 ? -8.973 1.440 -22.448 1.00 96.69 90 GLN A O 1
ATOM 748 N N . PRO A 1 91 ? -7.434 2.671 -21.367 1.00 96.44 91 PRO A N 1
ATOM 749 C CA . PRO A 1 91 ? -6.320 1.860 -21.828 1.00 96.44 91 PRO A CA 1
ATOM 750 C C . PRO A 1 91 ? -6.356 0.475 -21.174 1.00 96.44 91 PRO A C 1
ATOM 752 O O . PRO A 1 91 ? -6.778 0.310 -20.027 1.00 96.44 91 PRO A O 1
ATOM 755 N N . ALA A 1 92 ? -5.865 -0.513 -21.915 1.00 96.00 92 ALA A N 1
ATOM 756 C CA . ALA A 1 92 ? -5.796 -1.898 -21.483 1.00 96.00 92 ALA A CA 1
ATOM 757 C C . ALA A 1 92 ? -4.358 -2.421 -21.577 1.00 96.00 92 ALA A C 1
ATOM 759 O O . ALA A 1 92 ? -3.610 -2.023 -22.474 1.00 96.00 92 ALA A O 1
ATOM 760 N N . LEU A 1 93 ? -3.977 -3.299 -20.649 1.00 95.06 93 LEU A N 1
ATOM 761 C CA . LEU A 1 93 ? -2.662 -3.939 -20.596 1.00 95.06 93 LEU A CA 1
ATOM 762 C C . LEU A 1 93 ? -2.804 -5.440 -20.349 1.00 95.06 93 LEU A C 1
ATOM 764 O O . LEU A 1 93 ? -3.610 -5.868 -19.525 1.00 95.06 93 LEU A O 1
ATOM 768 N N . ASP A 1 94 ? -1.979 -6.237 -21.022 1.00 92.81 94 ASP A N 1
ATOM 769 C CA . ASP A 1 94 ? -1.912 -7.679 -20.796 1.00 92.81 94 ASP A CA 1
ATOM 770 C C . ASP A 1 94 ? -1.212 -8.016 -19.472 1.00 92.81 94 ASP A C 1
ATOM 772 O O . ASP A 1 94 ? -0.260 -7.345 -19.056 1.00 92.81 94 ASP A O 1
ATOM 776 N N . ALA A 1 95 ? -1.607 -9.130 -18.850 1.00 90.75 95 ALA A N 1
ATOM 777 C CA . ALA A 1 95 ? -0.979 -9.650 -17.632 1.00 90.75 95 ALA A CA 1
ATOM 778 C C . ALA A 1 95 ? 0.555 -9.776 -17.746 1.00 90.75 95 ALA A C 1
ATOM 780 O O . ALA A 1 95 ? 1.284 -9.468 -16.802 1.00 90.75 95 ALA A O 1
ATOM 781 N N . SER A 1 96 ? 1.065 -10.192 -18.911 1.00 87.69 96 SER A N 1
ATOM 782 C CA . SER A 1 96 ? 2.507 -10.310 -19.174 1.00 87.69 96 SER A CA 1
ATOM 783 C C . SER A 1 96 ? 3.231 -8.966 -19.106 1.00 87.69 96 SER A C 1
ATOM 785 O O . SER A 1 96 ? 4.363 -8.897 -18.624 1.00 87.69 96 SER A O 1
ATOM 787 N N . SER A 1 97 ? 2.576 -7.893 -19.550 1.00 86.44 97 SER A N 1
ATOM 788 C CA . SER A 1 97 ? 3.115 -6.532 -19.518 1.00 86.44 97 SER A CA 1
ATOM 789 C C . SER A 1 97 ? 3.061 -5.925 -18.117 1.00 86.44 97 SER A C 1
ATOM 791 O O . SER A 1 97 ? 3.824 -5.013 -17.823 1.00 86.44 97 SER A O 1
ATOM 793 N N . LEU A 1 98 ? 2.221 -6.449 -17.224 1.00 89.31 98 LEU A N 1
ATOM 794 C CA . LEU A 1 98 ? 2.135 -6.011 -15.828 1.00 89.31 98 LEU A CA 1
ATOM 795 C C . LE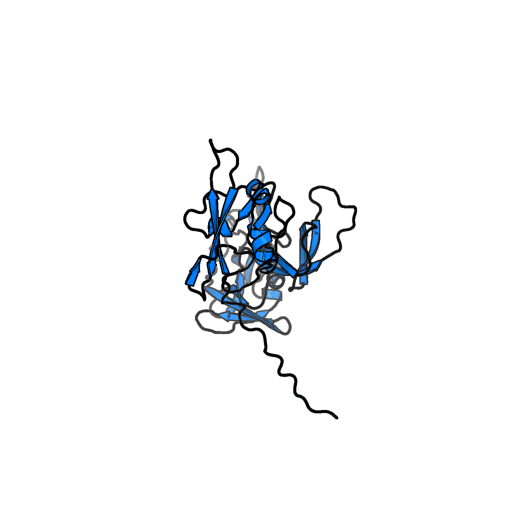U A 1 98 ? 3.048 -6.813 -14.888 1.00 89.31 98 LEU A C 1
ATOM 797 O O . LEU A 1 98 ? 3.502 -6.293 -13.867 1.00 89.31 98 LEU A O 1
ATOM 801 N N . GLY A 1 99 ? 3.363 -8.065 -15.231 1.00 87.12 99 GLY A N 1
ATOM 802 C CA . GLY A 1 99 ? 4.212 -8.931 -14.411 1.00 87.12 99 GLY A CA 1
ATOM 803 C C . GLY A 1 99 ? 3.644 -9.106 -13.000 1.00 87.12 99 GLY A C 1
ATOM 804 O O . GLY A 1 99 ? 2.447 -9.308 -12.832 1.00 87.12 99 GLY A O 1
ATOM 805 N N . ASP A 1 100 ? 4.487 -8.980 -11.974 1.00 86.62 100 ASP A N 1
ATOM 806 C CA . ASP A 1 100 ? 4.075 -9.162 -10.573 1.00 86.62 100 ASP A CA 1
ATOM 807 C C . ASP A 1 100 ? 3.064 -8.108 -10.086 1.00 86.62 100 ASP A C 1
ATOM 809 O O . ASP A 1 100 ? 2.383 -8.324 -9.083 1.00 86.62 100 ASP A O 1
ATOM 813 N N . ALA A 1 101 ? 2.922 -6.980 -10.796 1.00 89.88 101 ALA A N 1
ATOM 814 C CA . ALA A 1 101 ? 2.009 -5.909 -10.407 1.00 89.88 101 ALA A CA 1
ATOM 815 C C . ALA A 1 101 ? 0.546 -6.378 -10.332 1.00 89.88 101 ALA A C 1
ATOM 817 O O . ALA A 1 101 ? -0.217 -5.869 -9.509 1.00 89.88 101 ALA A O 1
ATOM 818 N N . VAL A 1 102 ? 0.177 -7.391 -11.129 1.00 92.31 102 VAL A N 1
ATOM 819 C CA . VAL A 1 102 ? -1.173 -7.977 -11.151 1.00 92.31 102 VAL A CA 1
ATOM 820 C C . VAL A 1 102 ? -1.634 -8.467 -9.778 1.00 92.31 102 VAL A C 1
ATOM 822 O O . VAL A 1 102 ? -2.813 -8.391 -9.458 1.00 92.31 102 VAL A O 1
ATOM 825 N N . GLN A 1 103 ? -0.704 -8.906 -8.923 1.00 91.31 103 GLN A N 1
ATOM 826 C CA . GLN A 1 103 ? -1.012 -9.463 -7.602 1.00 91.31 103 GLN A CA 1
ATOM 827 C C . GLN A 1 103 ? -1.491 -8.406 -6.593 1.00 91.31 103 GLN A C 1
ATOM 829 O O . GLN A 1 103 ? -1.968 -8.754 -5.510 1.00 91.31 103 GLN A O 1
ATOM 834 N N . TYR A 1 104 ? -1.359 -7.123 -6.936 1.00 92.62 104 TYR A N 1
ATOM 835 C CA . TYR A 1 104 ? -1.678 -5.983 -6.074 1.00 92.62 104 TYR A CA 1
ATOM 836 C C . TYR A 1 104 ? -2.862 -5.154 -6.575 1.00 92.62 104 TYR A C 1
ATOM 838 O O . TYR A 1 104 ? -3.277 -4.229 -5.878 1.00 92.62 104 TYR A O 1
ATOM 846 N N . LEU A 1 105 ? -3.382 -5.449 -7.769 1.00 94.38 105 LEU A N 1
ATOM 847 C CA . LEU A 1 105 ? -4.467 -4.686 -8.376 1.00 94.38 105 LEU A CA 1
ATOM 848 C C . LEU A 1 105 ? -5.807 -5.042 -7.728 1.00 94.38 105 LEU A C 1
ATOM 850 O O . LEU A 1 105 ? -6.199 -6.204 -7.658 1.00 94.38 105 LEU A O 1
ATOM 854 N N . ILE A 1 106 ? -6.507 -4.012 -7.259 1.00 94.19 106 ILE A N 1
ATOM 855 C CA . ILE A 1 106 ? -7.871 -4.085 -6.732 1.00 94.19 106 ILE A CA 1
ATOM 856 C C . ILE A 1 106 ? -8.696 -2.998 -7.406 1.00 94.19 106 ILE A C 1
ATOM 858 O O . ILE A 1 106 ? -8.170 -1.911 -7.657 1.00 94.19 106 ILE A O 1
ATOM 862 N N . GLU A 1 107 ? -9.954 -3.290 -7.731 1.00 94.44 107 GLU A N 1
ATOM 863 C CA . GLU A 1 107 ? -10.834 -2.326 -8.399 1.00 94.44 107 GLU A CA 1
ATOM 864 C C . GLU A 1 107 ? -10.843 -0.992 -7.642 1.00 94.44 107 GLU A C 1
ATOM 866 O O . GLU A 1 107 ? -10.914 -0.952 -6.410 1.00 94.44 107 GLU A O 1
ATOM 871 N N . GLY A 1 108 ? -10.725 0.108 -8.379 1.00 94.38 108 GLY A N 1
ATOM 872 C CA . GLY A 1 108 ? -10.643 1.446 -7.811 1.00 94.38 108 GLY A CA 1
ATOM 873 C C . GLY A 1 108 ? -9.240 1.894 -7.380 1.00 94.38 108 GLY A C 1
ATOM 874 O O . GLY A 1 108 ? -9.094 3.037 -6.949 1.00 94.38 108 GLY A O 1
ATOM 875 N N . LEU A 1 109 ? -8.203 1.055 -7.498 1.00 95.81 109 LEU A N 1
ATOM 876 C CA . LEU A 1 109 ? -6.833 1.439 -7.144 1.00 95.81 109 LEU A CA 1
ATOM 877 C C . LEU A 1 109 ? -6.267 2.483 -8.117 1.00 95.81 109 LEU A C 1
ATOM 879 O O . LEU A 1 109 ? -6.161 2.224 -9.316 1.00 95.81 109 LEU A O 1
ATOM 883 N N . ASP A 1 110 ? -5.821 3.620 -7.583 1.00 95.94 110 ASP A N 1
ATOM 884 C CA . ASP A 1 110 ? -5.063 4.615 -8.342 1.00 95.94 110 ASP A CA 1
ATOM 885 C C . ASP A 1 110 ? -3.637 4.125 -8.638 1.00 95.94 110 ASP A C 1
ATOM 887 O O . ASP A 1 110 ? -2.883 3.720 -7.746 1.00 95.94 110 ASP A O 1
ATOM 891 N N . VAL A 1 111 ? -3.248 4.207 -9.906 1.00 96.62 111 VAL A N 1
ATOM 892 C CA . VAL A 1 111 ? -1.941 3.821 -10.440 1.00 96.62 111 VAL A CA 1
ATOM 893 C C . VAL A 1 111 ? -1.433 4.883 -11.409 1.00 96.62 111 VAL A C 1
ATOM 895 O O . VAL A 1 111 ? -2.196 5.683 -11.951 1.00 96.62 111 VAL A O 1
ATOM 898 N N . LYS A 1 112 ? -0.126 4.874 -11.682 1.00 95.94 112 LYS A N 1
ATOM 899 C CA . LYS A 1 112 ? 0.449 5.725 -12.726 1.00 95.94 112 LYS A CA 1
ATOM 900 C C . LYS A 1 112 ? 0.742 4.890 -13.968 1.00 95.94 112 LYS A C 1
ATOM 902 O O . LYS A 1 112 ? 1.638 4.050 -13.944 1.00 95.94 112 LYS A O 1
ATOM 907 N N . LEU A 1 113 ? 0.020 5.128 -15.056 1.00 95.44 113 LEU A N 1
ATOM 908 C CA . LEU A 1 113 ? 0.275 4.489 -16.345 1.00 95.44 113 LEU A CA 1
ATOM 909 C C . LEU A 1 113 ? 1.510 5.088 -17.011 1.00 95.44 113 LEU A C 1
ATOM 911 O O . LEU A 1 113 ? 1.737 6.298 -16.953 1.00 95.44 113 LEU A O 1
ATOM 915 N N . THR A 1 114 ? 2.278 4.233 -17.675 1.00 93.94 114 THR A N 1
ATOM 916 C CA . THR A 1 114 ? 3.431 4.600 -18.494 1.00 93.94 114 THR A CA 1
ATOM 917 C C . THR A 1 114 ? 3.087 4.415 -19.963 1.00 93.94 114 THR A C 1
ATOM 919 O O . THR A 1 114 ? 2.711 3.32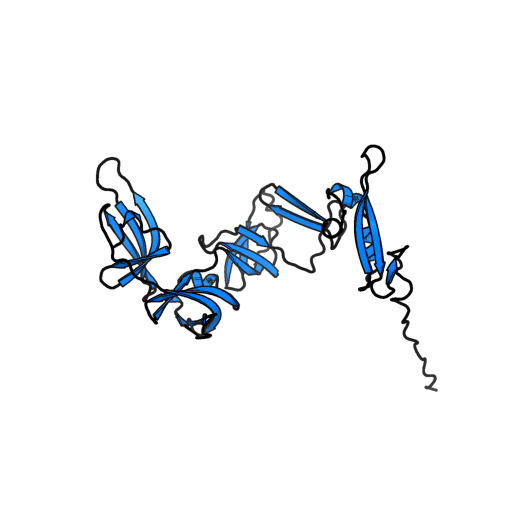1 -20.380 1.00 93.94 114 THR A O 1
ATOM 922 N N . PHE A 1 115 ? 3.264 5.472 -20.748 1.00 93.75 115 PHE A N 1
ATOM 923 C CA . PHE A 1 115 ? 3.007 5.499 -22.181 1.00 93.75 115 PHE A CA 1
ATOM 924 C C . PHE A 1 115 ? 4.285 5.768 -22.970 1.00 93.75 115 PHE A C 1
ATOM 926 O O . PHE A 1 115 ? 5.139 6.561 -22.566 1.00 93.75 115 PHE A O 1
ATOM 933 N N . ASN A 1 116 ? 4.370 5.158 -24.148 1.00 92.00 116 ASN A N 1
ATOM 934 C CA . ASN A 1 116 ? 5.288 5.562 -25.205 1.00 92.00 116 ASN A CA 1
ATOM 935 C C . ASN A 1 116 ? 4.473 6.107 -26.385 1.00 92.00 116 ASN A C 1
ATOM 937 O O . ASN A 1 116 ? 3.931 5.352 -27.194 1.00 92.00 116 ASN A O 1
ATOM 941 N N . GLY A 1 117 ? 4.331 7.433 -26.451 1.00 89.00 117 GLY A N 1
ATOM 942 C CA . GLY A 1 117 ? 3.380 8.073 -27.356 1.00 89.00 117 GLY A CA 1
ATOM 943 C C . GLY A 1 117 ? 1.942 7.746 -26.947 1.00 89.00 117 GLY A C 1
ATOM 944 O O . GLY A 1 117 ? 1.464 8.228 -25.925 1.00 89.00 117 GLY A O 1
ATOM 945 N N . THR A 1 118 ? 1.250 6.931 -27.744 1.00 88.75 118 THR A N 1
ATOM 946 C CA . THR A 1 118 ? -0.134 6.489 -27.478 1.00 88.75 118 THR A CA 1
ATOM 947 C C . THR A 1 118 ? -0.225 5.049 -26.971 1.00 88.75 118 THR A C 1
ATOM 949 O O . THR A 1 118 ? -1.307 4.600 -26.615 1.00 88.75 118 THR A O 1
ATOM 952 N N . GLU A 1 119 ? 0.886 4.308 -26.968 1.00 91.44 119 GLU A N 1
ATOM 953 C CA . GLU A 1 119 ? 0.949 2.905 -26.547 1.00 91.44 119 GLU A CA 1
ATOM 954 C C . GLU A 1 119 ? 1.084 2.837 -25.012 1.00 91.44 119 GLU A C 1
ATOM 956 O O . GLU A 1 119 ? 2.095 3.331 -24.494 1.00 91.44 119 GLU A O 1
ATOM 961 N N . PRO A 1 120 ? 0.113 2.269 -24.265 1.00 93.81 120 PRO A N 1
ATOM 962 C CA . PRO A 1 120 ? 0.304 1.965 -22.850 1.00 93.81 120 PRO A CA 1
ATOM 963 C C . PRO A 1 120 ? 1.278 0.789 -22.722 1.00 93.81 120 PRO A C 1
ATOM 965 O O . PRO A 1 120 ? 1.151 -0.209 -23.426 1.00 93.81 120 PRO A O 1
ATOM 968 N N . LEU A 1 121 ? 2.259 0.906 -21.828 1.00 93.19 121 LEU A N 1
ATOM 969 C CA . LEU A 1 121 ? 3.326 -0.088 -21.674 1.00 93.19 121 LEU A CA 1
ATOM 970 C C . LEU A 1 121 ? 3.345 -0.763 -20.305 1.00 93.19 121 LEU A C 1
ATOM 972 O O . LEU A 1 121 ? 3.658 -1.944 -20.201 1.00 93.19 121 LEU A O 1
ATOM 976 N N . ASP A 1 122 ? 3.104 -0.000 -19.242 1.00 93.25 122 ASP A N 1
ATOM 977 C CA . ASP A 1 122 ? 3.345 -0.464 -17.877 1.00 93.25 122 ASP A CA 1
ATOM 978 C C . ASP A 1 122 ? 2.599 0.391 -16.856 1.00 93.25 122 ASP A C 1
ATOM 980 O O . ASP A 1 122 ? 2.103 1.475 -17.181 1.00 93.25 122 ASP A O 1
ATOM 984 N N . ILE A 1 123 ? 2.601 -0.057 -15.602 1.00 94.25 123 ILE A N 1
ATOM 985 C CA . ILE A 1 123 ? 2.084 0.706 -14.467 1.00 94.25 123 ILE A CA 1
ATOM 986 C C . ILE A 1 123 ? 3.147 0.878 -13.382 1.00 94.25 123 ILE A C 1
ATOM 988 O O . ILE A 1 123 ? 3.975 -0.002 -13.139 1.00 94.25 123 ILE A O 1
ATOM 992 N N . ASP A 1 124 ? 3.087 2.004 -12.682 1.00 91.25 124 ASP A N 1
ATOM 993 C CA . ASP A 1 124 ? 3.727 2.172 -11.386 1.00 91.25 124 ASP A CA 1
ATOM 994 C C . ASP A 1 124 ? 2.647 2.116 -10.301 1.00 91.25 124 ASP A C 1
ATOM 996 O O . ASP A 1 124 ? 1.738 2.952 -10.248 1.00 91.25 124 ASP A O 1
ATOM 1000 N N . LEU A 1 125 ? 2.760 1.116 -9.428 1.00 92.31 125 LEU A N 1
ATOM 1001 C CA . LEU A 1 125 ? 1.900 0.975 -8.260 1.00 92.31 125 LEU A CA 1
ATOM 1002 C C . LEU A 1 125 ? 2.282 1.993 -7.171 1.00 92.31 125 LEU A C 1
ATOM 1004 O O . LEU A 1 125 ? 3.457 2.368 -7.048 1.00 92.31 125 LEU A O 1
ATOM 1008 N N . PRO A 1 126 ? 1.333 2.380 -6.300 1.00 90.88 126 PRO A N 1
ATOM 1009 C CA . PRO A 1 126 ? 1.658 3.027 -5.037 1.00 90.88 126 PRO A CA 1
ATOM 1010 C C . PRO A 1 126 ? 2.661 2.195 -4.233 1.00 90.88 126 PRO A C 1
ATOM 1012 O O . PRO A 1 126 ? 2.699 0.969 -4.333 1.00 90.88 126 PRO A O 1
ATOM 1015 N N . THR A 1 127 ? 3.451 2.847 -3.377 1.00 85.62 127 THR A N 1
ATOM 1016 C CA . THR A 1 127 ? 4.467 2.163 -2.548 1.00 85.62 127 THR A CA 1
ATOM 1017 C C . THR A 1 127 ? 3.881 1.118 -1.603 1.00 85.62 127 THR A C 1
ATOM 1019 O O . THR A 1 127 ? 4.590 0.214 -1.168 1.00 85.62 127 THR A O 1
ATOM 1022 N N . ALA A 1 128 ? 2.599 1.243 -1.269 1.00 86.31 128 ALA A N 1
ATOM 1023 C CA . ALA A 1 128 ? 1.865 0.234 -0.539 1.00 86.31 128 ALA A CA 1
ATOM 1024 C C . ALA A 1 128 ? 0.390 0.243 -0.937 1.00 86.31 128 ALA A C 1
ATOM 1026 O O . ALA A 1 128 ? -0.163 1.310 -1.200 1.00 86.31 128 ALA A O 1
ATOM 1027 N N . VAL A 1 129 ? -0.227 -0.933 -0.903 1.00 88.69 129 VAL A N 1
ATOM 1028 C CA . VAL A 1 129 ? -1.652 -1.148 -1.181 1.00 88.69 129 VAL A CA 1
ATOM 1029 C C . VAL A 1 129 ? -2.340 -1.757 0.035 1.00 88.69 129 VAL A C 1
ATOM 1031 O O . VAL A 1 129 ? -1.707 -2.463 0.825 1.00 88.69 129 VAL A O 1
ATOM 1034 N N . GLU A 1 130 ? -3.622 -1.461 0.204 1.00 87.69 130 GLU A N 1
ATOM 1035 C CA . GLU A 1 130 ? -4.458 -2.021 1.265 1.00 87.69 130 GLU A CA 1
ATOM 1036 C C . GLU A 1 130 ? -5.249 -3.199 0.703 1.00 87.69 130 GLU A C 1
ATOM 1038 O O . GLU A 1 130 ? -5.993 -3.044 -0.258 1.00 87.69 130 GLU A O 1
ATOM 1043 N N . LEU A 1 131 ? -5.050 -4.388 1.268 1.00 89.38 131 LEU A N 1
ATOM 1044 C CA . LEU A 1 131 ? -5.629 -5.633 0.770 1.00 89.38 131 LEU A CA 1
ATOM 1045 C C . LEU A 1 131 ? -6.380 -6.336 1.897 1.00 89.38 131 LEU A C 1
ATOM 1047 O O . LEU A 1 131 ? -5.837 -6.526 2.989 1.00 89.38 131 LEU A O 1
ATOM 1051 N N . LYS A 1 132 ? -7.620 -6.751 1.631 1.00 89.19 132 LYS A N 1
ATOM 1052 C CA . LYS A 1 132 ? -8.433 -7.485 2.602 1.00 89.19 132 LYS A CA 1
ATOM 1053 C C . LYS A 1 132 ? -8.012 -8.947 2.682 1.00 89.19 132 LYS A C 1
ATOM 1055 O O . LYS A 1 132 ? -7.858 -9.611 1.656 1.00 89.19 132 LYS A O 1
ATOM 1060 N N . VAL A 1 133 ? -7.881 -9.465 3.898 1.00 89.44 133 VAL A N 1
ATOM 1061 C CA . VAL A 1 133 ? -7.608 -10.876 4.177 1.00 89.44 133 VAL A CA 1
ATOM 1062 C C . VAL A 1 133 ? -8.888 -11.691 3.994 1.00 89.44 133 VAL A C 1
ATOM 1064 O O . VAL A 1 133 ? -9.879 -11.476 4.695 1.00 89.44 133 VAL A O 1
ATOM 1067 N N . ILE A 1 134 ? -8.863 -12.655 3.071 1.00 93.12 134 ILE A N 1
ATOM 1068 C CA . ILE A 1 134 ? -10.004 -13.541 2.783 1.00 93.12 134 ILE A CA 1
ATOM 1069 C C . ILE A 1 134 ? -9.858 -14.919 3.436 1.00 93.12 134 ILE A C 1
ATOM 1071 O O . ILE A 1 134 ? -10.866 -15.553 3.761 1.00 93.12 134 ILE A O 1
ATOM 1075 N N . GLU A 1 135 ? -8.623 -15.355 3.688 1.00 90.69 135 GLU A N 1
ATOM 1076 C CA . GLU A 1 135 ? -8.301 -16.625 4.338 1.00 90.69 135 GLU A CA 1
ATOM 1077 C C . GLU A 1 135 ? -7.104 -16.458 5.275 1.00 90.69 135 GLU A C 1
ATOM 1079 O O . GLU A 1 135 ? -6.132 -15.777 4.947 1.00 90.69 135 GLU A O 1
ATOM 1084 N N . SER A 1 136 ? -7.168 -17.098 6.443 1.00 85.44 136 SER A N 1
ATOM 1085 C CA . SER A 1 136 ? -6.121 -17.042 7.462 1.00 85.44 136 SER A CA 1
ATOM 1086 C C . SER A 1 136 ? -5.908 -18.422 8.069 1.00 85.44 136 SER A C 1
ATOM 1088 O O . SER A 1 136 ? -6.872 -19.085 8.454 1.00 85.44 136 SER A O 1
ATOM 1090 N N . GLU A 1 137 ? -4.654 -18.871 8.129 1.00 80.88 137 GLU A N 1
ATOM 1091 C CA . GLU A 1 137 ? -4.305 -20.148 8.751 1.00 80.88 137 GLU A CA 1
ATOM 1092 C C . GLU A 1 137 ? -4.576 -20.098 10.268 1.00 80.88 137 GLU A C 1
ATOM 1094 O O . GLU A 1 137 ? -4.298 -19.099 10.944 1.00 80.88 137 GLU A O 1
ATOM 1099 N N . MET A 1 138 ? -5.134 -21.179 10.826 1.00 67.81 138 MET A N 1
ATOM 1100 C CA . MET A 1 138 ? -5.341 -21.284 12.272 1.00 67.81 138 MET A CA 1
ATOM 1101 C C . MET A 1 138 ? -3.988 -21.375 12.980 1.00 67.81 138 MET A C 1
ATOM 1103 O O . MET A 1 138 ? -3.243 -22.334 12.784 1.00 67.81 138 MET A O 1
ATOM 1107 N N . ALA A 1 139 ? -3.696 -20.406 13.851 1.00 62.25 139 ALA A N 1
ATOM 1108 C CA . ALA A 1 139 ? -2.535 -20.479 14.728 1.00 62.25 139 ALA A CA 1
ATOM 1109 C C . ALA A 1 139 ? -2.703 -21.672 15.686 1.00 62.25 139 ALA A C 1
ATOM 1111 O O . ALA A 1 139 ? -3.670 -21.740 16.452 1.00 62.25 139 ALA A O 1
ATOM 1112 N N . VAL A 1 140 ? -1.782 -22.636 15.639 1.00 57.97 140 VAL A N 1
ATOM 1113 C CA . VAL A 1 140 ? -1.821 -23.792 16.539 1.00 57.97 140 VAL A CA 1
ATOM 1114 C C . VAL A 1 140 ? -1.412 -23.331 17.935 1.00 57.97 140 VAL A C 1
ATOM 1116 O O . VAL A 1 140 ? -0.427 -22.616 18.123 1.00 57.97 140 VAL A O 1
ATOM 1119 N N . LYS A 1 141 ? -2.195 -23.743 18.936 1.00 45.56 141 LYS A N 1
ATOM 1120 C CA . LYS A 1 141 ? -2.007 -23.440 20.360 1.00 45.56 141 LYS A CA 1
ATOM 1121 C C . LYS A 1 141 ? -0.684 -24.062 20.848 1.00 45.56 141 LYS A C 1
ATOM 1123 O O . LYS A 1 141 ? -0.667 -25.177 21.356 1.00 45.56 141 LYS A O 1
ATOM 1128 N N . GLY A 1 142 ? 0.429 -23.370 20.616 1.00 55.31 142 GLY A N 1
ATOM 1129 C CA . GLY A 1 142 ? 1.791 -23.871 20.835 1.00 55.31 142 GLY A CA 1
ATOM 1130 C C . GLY A 1 142 ? 2.894 -22.960 20.282 1.00 55.31 142 GLY A C 1
ATOM 1131 O O . GLY A 1 142 ? 4.019 -23.017 20.774 1.00 55.31 142 GLY A O 1
ATOM 1132 N N . ASP A 1 143 ? 2.575 -22.058 19.347 1.00 51.00 143 ASP A N 1
ATOM 1133 C CA . ASP A 1 143 ? 3.511 -21.047 18.833 1.00 51.00 143 ASP A CA 1
ATOM 1134 C C . ASP A 1 143 ? 3.679 -19.862 19.805 1.00 51.00 143 ASP A C 1
ATOM 1136 O O . ASP A 1 143 ? 3.329 -18.719 19.525 1.00 51.00 143 ASP A O 1
ATOM 1140 N N . THR A 1 144 ? 4.222 -20.131 20.996 1.00 49.50 144 THR A N 1
ATOM 1141 C CA . THR A 1 144 ? 4.558 -19.118 22.020 1.00 49.50 144 THR A CA 1
ATOM 1142 C C . THR A 1 144 ? 5.973 -18.543 21.874 1.00 49.50 144 THR A C 1
ATOM 1144 O O . THR A 1 144 ? 6.535 -18.016 22.834 1.00 49.50 144 THR A O 1
ATOM 1147 N N . ALA A 1 145 ? 6.579 -18.620 20.686 1.00 45.34 145 ALA A N 1
ATOM 1148 C CA . ALA A 1 145 ? 7.821 -17.908 20.401 1.00 45.34 145 ALA A CA 1
ATOM 1149 C C . ALA A 1 145 ? 7.503 -16.459 19.998 1.00 45.34 145 ALA A C 1
ATOM 1151 O O . ALA A 1 145 ? 6.767 -16.207 19.045 1.00 45.34 145 ALA A O 1
ATOM 1152 N N . THR A 1 146 ? 8.063 -15.484 20.717 1.00 47.84 146 THR A N 1
ATOM 1153 C CA . THR A 1 146 ? 8.018 -14.063 20.339 1.00 47.84 146 THR A CA 1
ATOM 1154 C C . THR A 1 146 ? 8.420 -13.884 18.871 1.00 47.84 146 THR A C 1
ATOM 1156 O O . THR A 1 146 ? 9.556 -14.189 18.515 1.00 47.84 146 THR A O 1
ATOM 1159 N N . GLY A 1 147 ? 7.506 -13.376 18.037 1.00 55.66 147 GLY A N 1
ATOM 1160 C CA . GLY A 1 147 ? 7.752 -13.120 16.611 1.00 55.66 147 GLY A CA 1
ATOM 1161 C C . GLY A 1 147 ? 7.264 -14.199 15.637 1.00 55.66 147 GLY A C 1
ATOM 1162 O O . GLY A 1 147 ? 7.679 -14.177 14.480 1.00 55.66 147 GLY A O 1
ATOM 1163 N N . ALA A 1 148 ? 6.407 -15.130 16.066 1.00 68.50 148 ALA A N 1
ATOM 1164 C CA . ALA A 1 148 ? 5.757 -16.065 15.151 1.00 68.50 148 ALA A CA 1
ATOM 1165 C C . ALA A 1 148 ? 4.872 -15.333 14.117 1.00 68.50 148 ALA A C 1
ATOM 1167 O O . ALA A 1 148 ? 4.141 -14.393 14.448 1.00 68.50 148 ALA A O 1
ATOM 1168 N N . ASN A 1 149 ? 4.948 -15.781 12.863 1.00 78.25 149 ASN A N 1
ATOM 1169 C CA . ASN A 1 149 ? 4.147 -15.293 11.745 1.00 78.25 149 ASN A CA 1
ATOM 1170 C C . ASN A 1 149 ? 3.388 -16.467 11.116 1.00 78.25 149 ASN A C 1
ATOM 1172 O O . ASN A 1 149 ? 3.870 -17.597 11.145 1.00 78.25 149 ASN A O 1
ATOM 1176 N N . LYS A 1 150 ? 2.241 -16.183 10.507 1.00 81.44 150 LYS A N 1
ATOM 1177 C CA . LYS A 1 150 ? 1.442 -17.116 9.707 1.00 81.44 150 LYS A CA 1
ATOM 1178 C C . LYS A 1 150 ? 1.262 -16.595 8.287 1.00 81.44 150 LYS A C 1
ATOM 1180 O O . LYS A 1 150 ? 1.459 -15.406 8.035 1.00 81.44 150 LYS A O 1
ATOM 1185 N N . SER A 1 151 ? 0.887 -17.469 7.359 1.00 87.25 151 SER A N 1
ATOM 1186 C CA . SER A 1 151 ? 0.514 -17.049 6.010 1.00 87.25 151 SER A CA 1
ATOM 1187 C C . SER A 1 151 ? -0.984 -16.743 5.944 1.00 87.25 151 SER A C 1
ATOM 1189 O O . SER A 1 151 ? -1.800 -17.435 6.552 1.00 87.25 151 SER A O 1
ATOM 1191 N N . VAL A 1 152 ? -1.347 -15.690 5.215 1.00 88.12 152 VAL A N 1
ATOM 1192 C CA . VAL A 1 152 ? -2.736 -15.360 4.873 1.00 88.12 152 VAL A CA 1
ATOM 1193 C C . VAL A 1 152 ? -2.877 -15.169 3.371 1.00 88.12 152 VAL A C 1
ATOM 1195 O O . VAL A 1 152 ? -1.924 -14.754 2.709 1.00 88.12 152 VAL A O 1
ATOM 1198 N N . THR A 1 153 ? -4.075 -15.421 2.851 1.00 91.56 153 THR A N 1
ATOM 1199 C CA . THR A 1 153 ? -4.447 -15.111 1.465 1.00 91.56 153 THR A CA 1
ATOM 1200 C C . THR A 1 153 ? -5.316 -13.855 1.458 1.00 91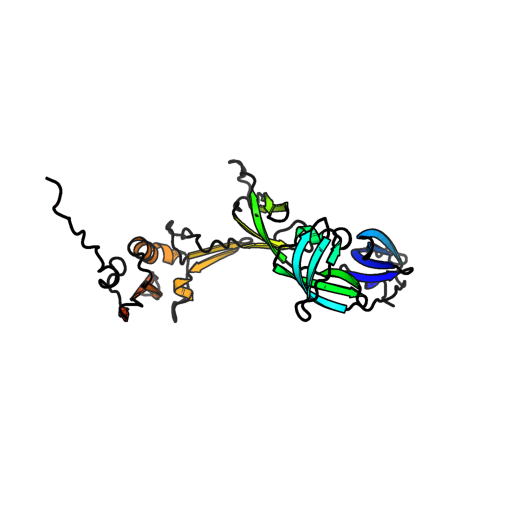.56 153 THR A C 1
ATOM 1202 O O . THR A 1 153 ? -6.295 -13.765 2.208 1.00 91.56 153 THR A O 1
ATOM 1205 N N . VAL A 1 154 ? -4.971 -12.880 0.617 1.00 91.62 154 VAL A N 1
ATOM 1206 C CA . VAL A 1 154 ? -5.767 -11.655 0.426 1.00 91.62 154 VAL A CA 1
ATOM 1207 C C . VAL A 1 154 ? -6.682 -11.743 -0.797 1.00 91.62 154 VAL A C 1
ATOM 1209 O O . VAL A 1 154 ? -6.593 -12.691 -1.571 1.00 91.62 154 VAL A O 1
ATOM 1212 N N . GLN A 1 155 ? -7.574 -10.765 -0.975 1.00 91.44 155 GLN A N 1
ATOM 1213 C CA . GLN A 1 155 ? -8.606 -10.754 -2.023 1.00 91.44 155 GLN A CA 1
ATOM 1214 C C . GLN A 1 155 ? -8.089 -10.937 -3.460 1.00 91.44 155 GLN A C 1
ATOM 1216 O O . GLN A 1 155 ? -8.823 -11.435 -4.304 1.00 91.44 155 GLN A O 1
ATOM 1221 N N . THR A 1 156 ? -6.833 -10.579 -3.735 1.00 90.56 156 THR A N 1
ATOM 1222 C CA . THR A 1 156 ? -6.186 -10.775 -5.044 1.00 90.56 156 THR A CA 1
ATOM 1223 C C . THR A 1 156 ? -5.626 -12.191 -5.239 1.00 90.56 156 THR A C 1
ATOM 1225 O O . THR A 1 156 ? -5.068 -12.500 -6.286 1.00 90.56 156 THR A O 1
ATOM 1228 N N . GLY A 1 157 ? -5.708 -13.055 -4.223 1.00 89.19 157 GLY A N 1
ATOM 1229 C CA . GLY A 1 157 ? -5.066 -14.372 -4.189 1.00 89.19 157 GLY A CA 1
ATOM 1230 C C . GLY A 1 157 ? -3.595 -14.348 -3.754 1.00 89.19 157 GLY A C 1
ATOM 1231 O O . GLY A 1 157 ? -2.997 -15.409 -3.566 1.00 89.19 157 GLY A O 1
ATOM 1232 N N . LEU A 1 158 ? -3.005 -13.163 -3.548 1.00 89.44 158 LEU A N 1
ATOM 1233 C CA . LEU A 1 158 ? -1.640 -13.022 -3.040 1.00 89.44 158 LEU A CA 1
ATOM 1234 C C . LEU A 1 158 ? -1.517 -13.630 -1.631 1.00 89.44 158 LEU A C 1
ATOM 1236 O O . LEU A 1 158 ? -2.350 -13.390 -0.754 1.00 89.44 158 LEU A O 1
ATOM 1240 N N . LYS A 1 159 ? -0.443 -14.391 -1.398 1.00 88.81 159 LYS A N 1
ATOM 1241 C CA . LYS A 1 159 ? -0.097 -14.915 -0.072 1.00 88.81 159 LYS A CA 1
ATOM 1242 C C . LYS A 1 159 ? 0.897 -14.001 0.625 1.00 88.81 159 LYS A C 1
ATOM 1244 O O . LYS A 1 159 ? 1.952 -13.696 0.076 1.00 88.81 159 LYS A O 1
ATOM 1249 N N . VAL A 1 160 ? 0.582 -13.602 1.853 1.00 85.69 160 VAL A N 1
ATOM 1250 C CA . VAL A 1 160 ? 1.387 -12.658 2.636 1.00 85.69 160 VAL A CA 1
ATOM 1251 C C . VAL A 1 160 ? 1.672 -13.233 4.021 1.00 85.69 160 VAL A C 1
ATOM 1253 O O . VAL A 1 160 ? 0.803 -13.829 4.651 1.00 85.69 160 VAL A O 1
ATOM 1256 N N . THR A 1 161 ? 2.899 -13.058 4.508 1.00 83.88 161 THR A N 1
ATOM 1257 C CA . THR A 1 161 ? 3.312 -13.493 5.850 1.00 83.88 161 THR A CA 1
ATOM 1258 C C . THR A 1 161 ? 2.995 -12.411 6.876 1.00 83.88 161 THR A C 1
ATOM 1260 O O . THR A 1 161 ? 3.636 -11.362 6.861 1.00 83.88 161 THR A O 1
ATOM 1263 N N . VAL A 1 162 ? 2.043 -12.680 7.772 1.00 80.31 162 VAL A N 1
ATOM 1264 C CA . VAL A 1 162 ? 1.502 -11.768 8.796 1.00 80.31 162 VAL A CA 1
ATOM 1265 C C . VAL A 1 162 ? 1.747 -12.249 10.225 1.00 80.31 162 VAL A C 1
ATOM 1267 O O . VAL A 1 162 ? 1.947 -13.441 10.441 1.00 80.31 162 VAL A O 1
ATOM 1270 N N . PRO A 1 163 ? 1.702 -11.362 11.235 1.00 79.19 163 PRO A N 1
ATOM 1271 C CA . PRO A 1 163 ? 1.675 -11.783 12.633 1.00 79.19 163 PRO A CA 1
ATOM 1272 C C . PRO A 1 163 ? 0.495 -12.718 12.945 1.00 79.19 163 PRO A C 1
ATOM 1274 O O . PRO A 1 163 ? -0.569 -12.620 12.332 1.00 79.19 163 PRO A O 1
ATOM 1277 N N . LEU A 1 164 ? 0.651 -13.582 13.953 1.00 77.56 164 LEU A N 1
ATOM 1278 C CA . LEU A 1 164 ? -0.365 -14.586 14.314 1.00 77.56 164 LEU A CA 1
ATOM 1279 C C . LEU A 1 164 ? -1.761 -14.021 14.627 1.00 77.56 164 LEU A C 1
ATOM 1281 O O . LEU A 1 164 ? -2.745 -14.740 14.458 1.00 77.56 164 LEU A O 1
ATOM 1285 N N . PHE A 1 165 ? -1.852 -12.763 15.066 1.00 73.31 165 PHE A N 1
ATOM 1286 C CA . PHE A 1 165 ? -3.112 -12.127 15.460 1.00 73.31 165 PHE A CA 1
ATOM 1287 C C . PHE A 1 165 ? -3.981 -11.650 14.285 1.00 73.31 165 PHE A C 1
ATOM 1289 O O . PHE A 1 165 ? -5.113 -11.269 14.529 1.00 73.31 165 PHE A O 1
ATOM 1296 N N . VAL A 1 166 ? -3.477 -11.636 13.042 1.00 77.06 166 VAL A N 1
ATOM 1297 C CA . VAL A 1 166 ? -4.251 -11.154 11.879 1.00 77.06 166 VAL A CA 1
ATOM 1298 C C . VAL A 1 166 ? -5.333 -12.160 11.499 1.00 77.06 166 VAL A C 1
ATOM 1300 O O . VAL A 1 166 ? -5.032 -13.314 11.190 1.00 77.06 166 VAL A O 1
ATOM 1303 N N . GLU A 1 167 ? -6.589 -11.751 11.477 1.00 78.62 167 GLU A N 1
ATOM 1304 C CA . GLU A 1 167 ? -7.722 -12.635 11.213 1.00 78.62 167 GLU A CA 1
ATOM 1305 C C . GLU A 1 167 ? -8.319 -12.427 9.818 1.00 78.62 167 GLU A C 1
ATOM 1307 O O . GLU A 1 167 ? -7.955 -11.527 9.058 1.00 78.62 167 GLU A O 1
ATOM 1312 N N . LYS A 1 168 ? -9.221 -13.333 9.432 1.00 84.62 168 LYS A N 1
ATOM 1313 C CA . LYS A 1 168 ? -10.017 -13.163 8.217 1.00 84.62 168 LYS A CA 1
ATOM 1314 C C . LYS A 1 168 ? -10.915 -11.937 8.389 1.00 84.62 168 LYS A C 1
ATOM 1316 O O . LYS A 1 168 ? -11.637 -11.853 9.373 1.00 84.62 168 LYS A O 1
ATOM 1321 N N . GLY A 1 169 ? -10.932 -11.054 7.395 1.00 83.38 169 GLY A N 1
ATOM 1322 C CA . GLY A 1 169 ? -11.686 -9.799 7.431 1.00 83.38 169 GLY A CA 1
ATOM 1323 C C . GLY A 1 169 ? -10.809 -8.566 7.638 1.00 83.38 169 GLY A C 1
ATOM 1324 O O . GLY A 1 169 ? -11.191 -7.500 7.157 1.00 83.38 169 GLY A O 1
ATOM 1325 N N . ASP A 1 170 ? -9.624 -8.727 8.237 1.00 79.50 170 ASP A N 1
ATOM 1326 C CA . ASP A 1 170 ? -8.666 -7.640 8.439 1.00 79.50 170 ASP A CA 1
ATOM 1327 C C . ASP A 1 170 ? -8.185 -7.048 7.111 1.00 79.50 170 ASP A C 1
ATOM 1329 O O . ASP A 1 170 ? -8.081 -7.737 6.093 1.00 79.50 170 ASP A O 1
ATOM 1333 N N . THR A 1 171 ? -7.813 -5.769 7.137 1.00 80.69 171 THR A N 1
ATOM 1334 C CA . THR A 1 171 ? -7.135 -5.111 6.017 1.00 80.69 171 THR A CA 1
ATOM 1335 C C . THR A 1 171 ? -5.646 -4.972 6.325 1.00 80.69 171 THR A C 1
ATOM 1337 O O . THR A 1 171 ? -5.229 -4.455 7.360 1.00 80.69 171 THR A O 1
ATOM 1340 N N . ILE A 1 172 ? -4.790 -5.444 5.428 1.00 82.44 172 ILE A N 1
ATOM 1341 C CA . ILE A 1 172 ? -3.338 -5.351 5.596 1.00 82.44 172 ILE A CA 1
ATOM 1342 C C . ILE A 1 172 ? -2.745 -4.400 4.568 1.00 82.44 172 ILE A C 1
ATOM 1344 O O . ILE A 1 172 ? -3.172 -4.365 3.418 1.00 82.44 172 ILE A O 1
ATOM 1348 N N . ARG A 1 173 ? -1.729 -3.636 4.973 1.00 83.94 173 ARG A N 1
ATOM 1349 C CA . ARG A 1 173 ? -1.011 -2.727 4.082 1.00 83.94 173 ARG A CA 1
ATOM 1350 C C . ARG A 1 173 ? 0.300 -3.363 3.621 1.00 83.94 173 ARG A C 1
ATOM 1352 O O . ARG A 1 173 ? 1.269 -3.469 4.385 1.00 83.94 173 ARG A O 1
ATOM 1359 N N . VAL A 1 174 ? 0.325 -3.774 2.359 1.00 84.88 174 VAL A N 1
ATOM 1360 C CA . VAL A 1 174 ? 1.413 -4.535 1.728 1.00 84.88 174 VAL A CA 1
ATOM 1361 C C . VAL A 1 174 ? 2.318 -3.599 0.930 1.00 84.88 174 VAL A C 1
ATOM 1363 O O . VAL A 1 174 ? 1.817 -2.765 0.184 1.00 84.88 174 VAL A O 1
ATOM 1366 N N . ASP A 1 175 ? 3.642 -3.716 1.088 1.00 85.00 175 ASP A N 1
ATOM 1367 C CA . ASP A 1 175 ? 4.612 -2.979 0.260 1.00 85.00 175 ASP A CA 1
ATOM 1368 C C . ASP A 1 175 ? 4.759 -3.661 -1.105 1.00 85.00 175 ASP A C 1
ATOM 1370 O O . ASP A 1 175 ? 5.137 -4.832 -1.183 1.00 85.00 175 ASP A O 1
ATOM 1374 N N . THR A 1 176 ? 4.475 -2.925 -2.177 1.00 85.94 176 THR A N 1
ATOM 1375 C CA . THR A 1 176 ? 4.453 -3.438 -3.558 1.00 85.94 176 THR A CA 1
ATOM 1376 C C . THR A 1 176 ? 5.848 -3.648 -4.143 1.00 85.94 176 THR A C 1
ATOM 1378 O O . THR A 1 176 ? 5.996 -4.319 -5.159 1.00 85.94 176 THR A O 1
ATOM 1381 N N . ARG A 1 177 ? 6.900 -3.107 -3.515 1.00 77.19 177 ARG A N 1
ATOM 1382 C CA . ARG A 1 177 ? 8.275 -3.177 -4.042 1.00 77.19 177 ARG A CA 1
ATOM 1383 C C . ARG A 1 177 ? 8.976 -4.486 -3.705 1.00 77.19 177 ARG A C 1
ATOM 1385 O O . ARG A 1 177 ? 9.857 -4.913 -4.442 1.00 77.19 177 ARG A O 1
ATOM 1392 N N . ASN A 1 178 ? 8.617 -5.089 -2.571 1.00 66.31 178 ASN A N 1
ATOM 1393 C CA . ASN A 1 178 ? 9.363 -6.203 -1.981 1.00 66.31 178 ASN A CA 1
ATOM 1394 C C . ASN A 1 178 ? 8.598 -7.531 -1.993 1.00 66.31 178 ASN A C 1
ATOM 1396 O O . ASN A 1 178 ? 9.065 -8.496 -1.386 1.00 66.31 178 ASN A O 1
ATOM 1400 N N . GLY A 1 179 ? 7.433 -7.608 -2.640 1.00 57.03 179 GLY A N 1
ATOM 1401 C CA . GLY A 1 179 ? 6.766 -8.884 -2.910 1.00 57.03 179 GLY A CA 1
ATOM 1402 C C . GLY A 1 179 ? 6.017 -9.512 -1.728 1.00 57.03 179 GLY A C 1
ATOM 1403 O O . GLY A 1 179 ? 4.943 -10.073 -1.901 1.00 57.03 179 GLY A O 1
ATOM 1404 N N . ALA A 1 180 ? 6.587 -9.449 -0.520 1.00 53.56 180 ALA A N 1
ATOM 1405 C CA . ALA A 1 180 ? 6.296 -10.428 0.530 1.00 53.56 180 ALA A CA 1
ATOM 1406 C C . ALA A 1 180 ? 6.403 -9.886 1.968 1.00 53.56 180 ALA A C 1
ATOM 1408 O O . ALA A 1 180 ? 6.475 -10.659 2.922 1.00 53.56 180 ALA A O 1
ATOM 1409 N N . SER A 1 181 ? 6.478 -8.567 2.160 1.00 50.81 181 SER A N 1
ATOM 1410 C CA . SER A 1 181 ? 6.664 -7.969 3.488 1.00 50.81 181 SER A CA 1
ATOM 1411 C C . SER A 1 181 ? 5.610 -6.911 3.774 1.00 50.81 181 SER A C 1
ATOM 1413 O O . SER A 1 181 ? 5.433 -5.953 3.024 1.00 50.81 181 SER A O 1
ATOM 1415 N N . ILE A 1 182 ? 4.914 -7.085 4.892 1.00 58.31 182 ILE A N 1
ATOM 1416 C CA . ILE A 1 182 ? 3.915 -6.136 5.369 1.00 58.31 182 ILE A CA 1
ATOM 1417 C C . ILE A 1 182 ? 4.644 -4.960 5.997 1.00 58.31 182 ILE A C 1
ATOM 1419 O O . ILE A 1 182 ? 5.534 -5.140 6.834 1.00 58.31 182 ILE A O 1
ATOM 1423 N N . THR A 1 183 ? 4.231 -3.750 5.641 1.00 51.12 183 THR A N 1
ATOM 1424 C CA . THR A 1 183 ? 4.738 -2.547 6.306 1.00 51.12 183 THR A CA 1
ATOM 1425 C C . THR A 1 183 ? 3.887 -2.203 7.528 1.00 51.12 183 THR A C 1
ATOM 1427 O O . THR A 1 183 ? 4.419 -1.706 8.523 1.00 51.12 183 THR A O 1
ATOM 1430 N N . ARG A 1 184 ? 2.578 -2.495 7.485 1.00 54.34 184 ARG A N 1
ATOM 1431 C CA . ARG A 1 184 ? 1.616 -2.171 8.545 1.00 54.34 184 ARG A CA 1
ATOM 1432 C C . ARG A 1 184 ? 0.368 -3.064 8.463 1.00 54.34 184 ARG A C 1
ATOM 1434 O O . ARG A 1 184 ? -0.130 -3.313 7.372 1.00 54.34 184 ARG A O 1
ATOM 1441 N N . VAL A 1 185 ? -0.153 -3.518 9.601 1.00 53.66 185 VAL A N 1
ATOM 1442 C CA . VAL A 1 185 ? -1.518 -4.065 9.686 1.00 53.66 185 VAL A CA 1
ATOM 1443 C C . VAL A 1 185 ? -2.431 -2.887 10.007 1.00 53.66 185 VAL A C 1
ATOM 1445 O O . VAL A 1 185 ? -2.182 -2.180 10.982 1.00 53.66 185 VAL A O 1
ATOM 1448 N N . CYS A 1 186 ? -3.430 -2.631 9.169 1.00 51.19 186 CYS A N 1
ATOM 1449 C CA . CYS A 1 186 ? -4.470 -1.658 9.467 1.00 51.19 186 CYS A CA 1
ATOM 1450 C C . CYS A 1 186 ? -5.688 -2.467 9.900 1.00 51.19 186 CYS A C 1
ATOM 1452 O O . CYS A 1 186 ? -6.502 -2.842 9.063 1.00 51.19 186 CYS A O 1
ATOM 1454 N N . VAL A 1 187 ? -5.818 -2.764 11.196 1.00 47.94 187 VAL A N 1
ATOM 1455 C CA . VAL A 1 187 ? -7.087 -3.295 11.712 1.00 47.94 187 VAL A CA 1
ATOM 1456 C C . VAL A 1 187 ? -8.098 -2.150 11.635 1.00 47.94 187 VAL A C 1
ATOM 1458 O O . VAL A 1 187 ? -8.296 -1.403 12.587 1.00 47.94 187 VAL A O 1
ATOM 1461 N N . PHE A 1 188 ? -8.630 -1.917 10.438 1.00 41.78 188 PHE A N 1
ATOM 1462 C CA . PHE A 1 188 ? -9.732 -1.007 10.211 1.00 41.78 188 PHE A CA 1
ATOM 1463 C C . PHE A 1 188 ? -10.993 -1.845 10.286 1.00 41.78 188 PHE A C 1
ATOM 1465 O O . PHE A 1 188 ? -11.514 -2.317 9.279 1.00 41.78 188 PHE A O 1
ATOM 1472 N N . ASP A 1 189 ? -11.430 -2.066 11.515 1.00 46.53 189 ASP A N 1
ATOM 1473 C CA . ASP A 1 189 ? -12.791 -2.475 11.776 1.00 46.53 189 ASP A CA 1
ATOM 1474 C C . ASP A 1 189 ? -13.460 -1.307 12.527 1.00 46.53 189 ASP A C 1
ATOM 1476 O O . ASP A 1 189 ? -13.129 -1.047 13.688 1.00 46.53 189 ASP A O 1
ATOM 1480 N N . PRO A 1 190 ? -14.314 -0.521 11.842 1.00 41.78 190 PRO A N 1
ATOM 1481 C CA . PRO A 1 190 ? -15.028 0.598 12.449 1.00 41.78 190 PRO A CA 1
ATOM 1482 C C . PRO A 1 190 ? -16.028 0.151 13.530 1.00 41.78 190 PRO A C 1
ATOM 1484 O O . PRO A 1 190 ? -16.472 1.000 14.302 1.00 41.78 190 PRO A O 1
ATOM 1487 N N . ASP A 1 191 ? -16.319 -1.151 13.625 1.00 48.44 191 ASP A N 1
ATOM 1488 C CA . ASP A 1 191 ? -17.170 -1.771 14.640 1.00 48.44 191 ASP A CA 1
ATOM 1489 C C . ASP A 1 191 ? -16.356 -2.490 15.742 1.00 48.44 191 ASP A C 1
ATOM 1491 O O . ASP A 1 191 ? -16.930 -2.999 16.711 1.00 48.44 191 ASP A O 1
ATOM 1495 N N . LEU A 1 192 ? -15.015 -2.505 15.661 1.00 56.16 192 LEU A N 1
ATOM 1496 C CA . LEU A 1 192 ? -14.163 -3.186 16.642 1.00 56.16 192 LEU A CA 1
ATOM 1497 C C . LEU A 1 192 ? -14.043 -2.380 17.931 1.00 56.16 192 LEU A C 1
ATOM 1499 O O . LEU A 1 192 ? -13.161 -1.536 18.116 1.00 56.16 192 LEU A O 1
ATOM 1503 N N . ILE A 1 193 ? -14.916 -2.698 18.876 1.00 67.12 193 ILE A N 1
ATOM 1504 C CA . ILE A 1 193 ? -14.809 -2.205 20.242 1.00 67.12 193 ILE A CA 1
ATOM 1505 C C . ILE A 1 193 ? -13.594 -2.870 20.908 1.00 67.12 193 ILE A C 1
ATOM 1507 O O . ILE A 1 193 ? -13.593 -4.064 21.201 1.00 67.12 193 ILE A O 1
ATOM 1511 N N . MET A 1 194 ? -12.536 -2.094 21.163 1.00 79.44 194 MET A N 1
ATOM 1512 C CA . MET A 1 194 ? -11.319 -2.610 21.796 1.00 79.44 194 MET A CA 1
ATOM 1513 C C . MET A 1 194 ? -11.471 -2.774 23.315 1.00 79.44 194 MET A C 1
ATOM 1515 O O . MET A 1 194 ? -12.141 -1.990 23.995 1.00 79.44 194 MET A O 1
ATOM 1519 N N . ILE A 1 195 ? -10.757 -3.758 23.869 1.00 84.62 195 ILE A N 1
ATOM 1520 C CA . ILE A 1 195 ? -10.614 -3.947 25.316 1.00 84.62 195 ILE A CA 1
ATOM 1521 C C . ILE A 1 195 ? -9.549 -2.981 25.847 1.00 84.62 195 ILE A C 1
ATOM 1523 O O . ILE A 1 195 ? -8.390 -3.018 25.437 1.00 84.62 195 ILE A O 1
ATOM 1527 N N . THR A 1 196 ? -9.945 -2.121 26.781 1.00 90.12 196 THR A N 1
ATOM 1528 C CA . THR A 1 196 ? -9.072 -1.162 27.467 1.00 90.12 196 THR A CA 1
ATOM 1529 C C . THR A 1 196 ? -8.026 -1.855 28.351 1.00 90.12 196 THR A C 1
ATOM 1531 O O . THR A 1 196 ? -8.199 -3.014 28.731 1.00 90.12 196 THR A O 1
ATOM 1534 N N . PRO A 1 197 ? -6.990 -1.138 28.828 1.00 89.25 197 PRO A N 1
ATOM 1535 C CA . PRO A 1 197 ? -6.051 -1.655 29.828 1.00 89.25 197 PRO A CA 1
ATOM 1536 C C . PRO A 1 197 ? -6.716 -2.071 31.151 1.00 89.25 197 PRO A C 1
ATOM 1538 O O . PRO A 1 197 ? -6.106 -2.775 31.950 1.00 89.25 197 PRO A O 1
ATOM 1541 N N . ALA A 1 198 ? -7.960 -1.639 31.394 1.00 90.50 198 ALA A N 1
ATOM 1542 C CA . ALA A 1 198 ? -8.765 -2.031 32.547 1.00 90.50 198 ALA A CA 1
ATOM 1543 C C . ALA A 1 198 ? -9.581 -3.321 32.319 1.00 90.50 198 ALA A C 1
ATOM 1545 O O . ALA A 1 198 ? -10.308 -3.740 33.217 1.00 90.50 198 ALA A O 1
ATOM 1546 N N . GLY A 1 199 ? -9.481 -3.946 31.141 1.00 88.44 199 GLY A N 1
ATOM 1547 C CA . GLY A 1 199 ? -10.189 -5.185 30.813 1.00 88.44 199 GLY A CA 1
ATOM 1548 C C . GLY A 1 199 ? -11.651 -4.994 30.405 1.00 88.44 199 GLY A C 1
ATOM 1549 O O . GLY A 1 199 ? -12.405 -5.961 30.395 1.00 88.44 199 GLY A O 1
ATOM 1550 N N . THR A 1 200 ? -12.067 -3.768 30.081 1.00 89.62 200 THR A N 1
ATOM 1551 C CA . THR A 1 200 ? -13.433 -3.455 29.630 1.00 89.62 200 THR A CA 1
ATOM 1552 C C . THR A 1 200 ? -13.447 -2.956 28.194 1.00 89.62 200 THR A C 1
ATOM 1554 O O . THR A 1 200 ? -12.548 -2.224 27.783 1.00 89.62 200 THR A O 1
ATOM 1557 N N . GLU A 1 201 ? -14.481 -3.325 27.447 1.00 89.88 201 GLU A N 1
ATOM 1558 C CA . GLU A 1 201 ? -14.763 -2.814 26.105 1.00 89.88 201 GLU A CA 1
ATOM 1559 C C . GLU A 1 201 ? -15.064 -1.307 26.133 1.00 89.88 201 GLU A C 1
ATOM 1561 O O . GLU A 1 201 ? -15.831 -0.830 26.973 1.00 89.88 201 GLU A O 1
ATOM 1566 N N . CYS A 1 202 ? -14.446 -0.535 25.237 1.00 91.00 202 CYS A N 1
ATOM 1567 C CA . CYS A 1 202 ? -14.702 0.899 25.106 1.00 91.00 202 CYS A CA 1
ATOM 1568 C C . CYS A 1 202 ? -14.572 1.349 23.643 1.00 91.00 202 CYS A C 1
ATOM 1570 O O . CYS A 1 202 ? -13.478 1.250 23.089 1.00 91.00 202 CYS A O 1
ATOM 1572 N N . PRO A 1 203 ? -15.615 1.939 23.032 1.00 87.75 203 PRO A N 1
ATOM 1573 C CA . PRO A 1 203 ? -15.577 2.348 21.622 1.00 87.75 203 PRO A CA 1
ATOM 1574 C C . PRO A 1 203 ? -14.670 3.560 21.357 1.00 87.75 203 PRO A C 1
ATOM 1576 O O . PRO A 1 203 ? -14.386 3.907 20.216 1.00 87.75 203 PRO A O 1
ATOM 1579 N N . TYR A 1 204 ? -14.209 4.233 22.412 1.00 91.25 204 TYR A N 1
ATOM 1580 C CA . TYR A 1 204 ? -13.302 5.376 22.305 1.00 91.25 204 TYR A CA 1
ATOM 1581 C C . TYR A 1 204 ? -11.841 5.014 22.566 1.00 91.25 204 TYR A C 1
ATOM 1583 O O . TYR A 1 204 ? -10.987 5.902 22.519 1.00 91.25 204 TYR A O 1
ATOM 1591 N N . TYR A 1 205 ? -11.553 3.762 22.918 1.00 91.50 205 TYR A N 1
ATOM 1592 C CA . TYR A 1 205 ? -10.197 3.303 23.165 1.00 91.50 205 TYR A CA 1
ATOM 1593 C C . TYR A 1 205 ? -9.595 2.716 21.892 1.00 91.50 205 TYR A C 1
ATOM 1595 O O . TYR A 1 205 ? -10.226 1.902 21.226 1.00 91.50 205 TYR A O 1
ATOM 1603 N N . TYR A 1 206 ? -8.364 3.117 21.590 1.00 86.56 206 TYR A N 1
ATOM 1604 C CA . TYR A 1 206 ? -7.593 2.587 20.477 1.00 86.56 206 TYR A CA 1
ATOM 1605 C C . TYR A 1 206 ? -6.204 2.181 20.961 1.00 86.56 206 TYR A C 1
ATOM 1607 O O . TYR A 1 206 ? -5.584 2.873 21.777 1.00 86.56 206 TYR A O 1
ATOM 1615 N N . GLN A 1 207 ? -5.703 1.061 20.451 1.00 83.44 207 GLN A N 1
ATOM 1616 C CA . GLN A 1 207 ? -4.319 0.659 20.641 1.00 83.44 207 GLN A CA 1
ATOM 1617 C C . GLN A 1 207 ? -3.730 0.034 19.378 1.00 83.44 207 GLN A C 1
ATOM 1619 O O . GLN A 1 207 ? -4.393 -0.723 18.676 1.00 83.44 207 GLN A O 1
ATOM 1624 N N . ASP A 1 208 ? -2.457 0.331 19.132 1.00 74.50 208 ASP A N 1
ATOM 1625 C CA . ASP A 1 208 ? -1.649 -0.222 18.047 1.00 74.50 208 ASP A CA 1
ATOM 1626 C C . ASP A 1 208 ? -0.299 -0.681 18.621 1.00 74.50 208 ASP A C 1
ATOM 1628 O O . ASP A 1 208 ? 0.417 0.083 19.279 1.00 74.50 208 ASP A O 1
ATOM 1632 N N . PHE A 1 209 ? 0.051 -1.947 18.400 1.00 62.94 209 PHE A N 1
ATOM 1633 C CA . PHE A 1 209 ? 1.315 -2.527 18.843 1.00 62.94 209 PHE A CA 1
ATOM 1634 C C . PHE A 1 209 ? 2.272 -2.634 17.654 1.00 62.94 209 PHE A C 1
ATOM 1636 O O . PHE A 1 209 ? 2.186 -3.561 16.849 1.00 62.94 209 PHE A O 1
ATOM 1643 N N . HIS A 1 210 ? 3.251 -1.726 17.570 1.00 50.03 210 HIS A N 1
ATOM 1644 C CA . HIS A 1 210 ? 4.238 -1.725 16.491 1.00 50.03 210 HIS A CA 1
ATOM 1645 C C . HIS A 1 210 ? 5.683 -1.732 17.001 1.00 50.03 210 HIS A C 1
ATOM 1647 O O . HIS A 1 210 ? 6.135 -0.783 17.637 1.00 50.03 210 HIS A O 1
ATOM 1653 N N . ARG A 1 211 ? 6.455 -2.779 16.660 1.00 41.34 211 ARG A N 1
ATOM 1654 C CA . ARG A 1 211 ? 7.925 -2.859 16.854 1.00 41.34 211 ARG A CA 1
ATOM 1655 C C . ARG A 1 211 ? 8.408 -2.367 18.233 1.00 41.34 211 ARG A C 1
ATOM 1657 O O . ARG A 1 211 ? 9.288 -1.513 18.329 1.00 41.34 211 ARG A O 1
ATOM 1664 N N . GLY A 1 212 ? 7.814 -2.881 19.309 1.00 41.78 212 GLY A N 1
ATOM 1665 C CA . GLY A 1 212 ? 8.183 -2.510 20.684 1.00 41.78 212 GLY A CA 1
ATOM 1666 C C . GLY A 1 212 ? 7.692 -1.129 21.141 1.00 41.78 212 GLY A C 1
ATOM 1667 O O . GLY A 1 212 ? 8.036 -0.698 22.238 1.00 41.78 212 GLY A O 1
ATOM 1668 N N . ARG A 1 213 ? 6.880 -0.436 20.334 1.00 45.81 213 ARG A N 1
ATOM 1669 C CA . ARG A 1 213 ? 6.120 0.755 20.723 1.00 45.81 213 ARG A CA 1
ATOM 1670 C C . ARG A 1 213 ? 4.639 0.388 20.772 1.00 45.81 213 ARG A C 1
ATOM 1672 O O . ARG A 1 213 ? 4.092 -0.096 19.788 1.00 45.81 213 ARG A O 1
ATOM 1679 N N . ALA A 1 214 ? 4.010 0.610 21.919 1.00 67.31 214 ALA A N 1
ATOM 1680 C CA . ALA A 1 214 ? 2.562 0.552 22.053 1.00 67.31 214 ALA A CA 1
ATOM 1681 C C . ALA A 1 214 ? 2.030 1.982 21.928 1.00 67.31 214 ALA A C 1
ATOM 1683 O O . ALA A 1 214 ? 2.348 2.831 22.765 1.00 67.31 214 ALA A O 1
ATOM 1684 N N . LEU A 1 215 ? 1.278 2.262 20.866 1.00 80.19 215 LEU A N 1
ATOM 1685 C CA . LEU A 1 215 ? 0.445 3.453 20.799 1.00 80.19 215 LEU A CA 1
ATOM 1686 C C . LEU A 1 215 ? -0.875 3.108 21.481 1.00 80.19 215 LEU A C 1
ATOM 1688 O O . LEU A 1 215 ? -1.497 2.106 21.146 1.00 80.19 215 LEU A O 1
ATOM 1692 N N . GLN A 1 216 ? -1.274 3.903 22.465 1.00 87.50 216 GLN A N 1
ATOM 1693 C CA . GLN A 1 216 ? -2.552 3.754 23.149 1.00 87.50 216 GLN A CA 1
ATOM 1694 C C . GLN A 1 216 ? -3.175 5.133 23.287 1.00 87.50 216 GLN A C 1
ATOM 1696 O O . GLN A 1 216 ? -2.541 6.054 23.808 1.00 87.50 216 GLN A O 1
ATOM 1701 N N . GLU A 1 217 ? -4.409 5.265 22.826 1.00 91.44 217 GLU A N 1
ATOM 1702 C CA . GLU A 1 217 ? -5.092 6.542 22.678 1.00 91.44 217 GLU A CA 1
ATOM 1703 C C . GLU A 1 217 ? -6.542 6.440 23.163 1.00 91.44 217 GLU A C 1
ATOM 1705 O O . GLU A 1 217 ? -7.135 5.364 23.264 1.00 91.44 217 GLU A O 1
ATOM 1710 N N . CYS A 1 218 ? -7.106 7.595 23.507 1.00 93.31 218 CYS A N 1
ATOM 1711 C CA . CYS A 1 218 ? -8.509 7.741 23.862 1.00 93.31 218 CYS A CA 1
ATOM 1712 C C . CYS A 1 218 ? -9.102 8.831 22.973 1.00 93.31 218 CYS A C 1
ATOM 1714 O O . CYS A 1 218 ? -8.942 10.023 23.253 1.00 93.31 218 CYS A O 1
ATOM 1716 N N . HIS A 1 219 ? -9.802 8.422 21.917 1.00 93.06 219 HIS A N 1
ATOM 1717 C CA . HIS A 1 219 ? -10.362 9.334 20.921 1.00 93.06 219 HIS A CA 1
ATOM 1718 C C . HIS A 1 219 ? -11.394 10.296 21.525 1.00 93.06 219 HIS A C 1
ATOM 1720 O O . HIS A 1 219 ? -11.578 11.397 21.016 1.00 93.06 219 HIS A O 1
ATOM 1726 N N . LEU A 1 220 ? -12.050 9.923 22.633 1.00 94.56 220 LEU A N 1
ATOM 1727 C CA . LEU A 1 220 ? -12.955 10.825 23.353 1.00 94.56 220 LEU A CA 1
ATOM 1728 C C . LEU A 1 220 ? -12.211 12.045 23.909 1.00 94.56 220 LEU A C 1
ATOM 1730 O O . LEU A 1 220 ? -12.661 13.177 23.748 1.00 94.56 220 LEU A O 1
ATOM 1734 N N . ILE A 1 221 ? -11.070 11.815 24.564 1.00 95.44 221 ILE A N 1
ATOM 1735 C CA . ILE A 1 221 ? -10.246 12.881 25.147 1.00 95.44 221 ILE A CA 1
ATOM 1736 C C . ILE A 1 221 ? -9.616 13.720 24.037 1.00 95.44 221 ILE A C 1
ATOM 1738 O O . ILE A 1 221 ? -9.624 14.943 24.123 1.00 95.44 221 ILE A O 1
ATOM 1742 N N . GLU A 1 222 ? -9.101 13.070 22.995 1.00 93.88 222 GLU A N 1
ATOM 1743 C CA . GLU A 1 222 ? -8.464 13.738 21.860 1.00 93.88 222 GLU A CA 1
ATOM 1744 C C . GLU A 1 222 ? -9.424 14.685 21.126 1.00 93.88 222 GLU A C 1
ATOM 1746 O O . GLU A 1 222 ? -9.072 15.830 20.846 1.00 93.88 222 GLU A O 1
ATOM 1751 N N . LYS A 1 223 ? -10.660 14.236 20.871 1.00 90.56 223 LYS A N 1
ATOM 1752 C CA . LYS A 1 223 ? -11.685 15.031 20.179 1.00 90.56 223 LYS A CA 1
ATOM 1753 C C . LYS A 1 223 ? -12.297 16.126 21.057 1.00 90.56 223 LYS A C 1
ATOM 1755 O O . LYS A 1 223 ? -12.909 17.049 20.526 1.00 90.56 223 LYS A O 1
ATOM 1760 N N . THR A 1 224 ? -12.148 16.049 22.381 1.00 92.75 224 THR A N 1
ATOM 1761 C CA . THR A 1 224 ? -12.711 17.038 23.311 1.00 92.75 224 THR A CA 1
ATOM 1762 C C . THR A 1 224 ? -11.793 18.263 23.416 1.00 92.75 224 THR A C 1
ATOM 1764 O O . THR A 1 224 ? -10.651 18.137 23.870 1.00 92.75 224 THR A O 1
ATOM 1767 N N . PRO A 1 225 ? -12.270 19.488 23.119 1.00 90.50 225 PRO A N 1
ATOM 1768 C CA . PRO A 1 225 ? -11.490 20.699 23.350 1.00 90.50 225 PRO A CA 1
ATOM 1769 C C . PRO A 1 225 ? -11.075 20.829 24.823 1.00 90.50 225 PRO A C 1
ATOM 1771 O O . PRO A 1 225 ? -11.912 20.832 25.737 1.00 90.50 225 PRO A O 1
ATOM 1774 N N . GLY A 1 226 ? -9.763 20.918 25.060 1.00 91.81 226 GLY A N 1
ATOM 1775 C CA . GLY A 1 226 ? -9.192 20.920 26.409 1.00 91.81 226 GLY A CA 1
ATOM 1776 C C . GLY A 1 226 ? -9.261 19.562 27.124 1.00 91.81 226 GLY A C 1
ATOM 1777 O O . GLY A 1 226 ? -9.237 19.529 28.353 1.00 91.81 226 GLY A O 1
ATOM 1778 N N . GLY A 1 227 ? -9.361 18.453 26.382 1.00 88.94 227 GLY A N 1
ATOM 1779 C CA . GLY A 1 227 ? -9.416 17.087 26.909 1.00 88.94 227 GLY A CA 1
ATOM 1780 C C . GLY A 1 227 ? -8.212 16.696 27.769 1.00 88.94 227 GLY A C 1
ATOM 1781 O O . GLY A 1 227 ? -8.359 15.976 28.754 1.00 88.94 227 GLY A O 1
ATOM 1782 N N . GLY A 1 228 ? -7.026 17.227 27.468 1.00 92.75 228 GLY A N 1
ATOM 1783 C CA . GLY A 1 228 ? -5.786 16.925 28.185 1.00 92.75 228 GLY A CA 1
ATOM 1784 C C . GLY A 1 228 ? -5.058 15.695 27.630 1.00 92.75 228 GLY A C 1
ATOM 1785 O O . GLY A 1 228 ? -5.355 15.219 26.541 1.00 92.75 228 GLY A O 1
ATOM 1786 N N . ARG A 1 229 ? -4.055 15.193 28.363 1.00 92.56 229 ARG A N 1
ATOM 1787 C CA . ARG A 1 229 ? -3.194 14.087 27.902 1.00 92.56 229 ARG A CA 1
ATOM 1788 C C . ARG A 1 229 ? -3.655 12.738 28.450 1.00 92.56 229 ARG A C 1
ATOM 1790 O O . ARG A 1 229 ? -3.662 12.553 29.668 1.00 92.56 229 ARG A O 1
ATOM 1797 N N . TYR A 1 230 ? -3.963 11.793 27.570 1.00 93.56 230 TYR A N 1
ATOM 1798 C CA . TYR A 1 230 ? -4.312 10.421 27.937 1.00 93.56 230 TYR A CA 1
ATOM 1799 C C . TYR A 1 230 ? -3.132 9.656 28.574 1.00 93.56 230 TYR A C 1
ATOM 1801 O O . TYR A 1 230 ? -1.967 9.919 28.267 1.00 93.56 230 TYR A O 1
ATOM 1809 N N . SER A 1 231 ? -3.442 8.722 29.476 1.00 92.62 231 SER A N 1
ATOM 1810 C CA . SER A 1 231 ? -2.541 7.653 29.911 1.00 92.62 231 SER A CA 1
ATOM 1811 C C . SER A 1 231 ? -3.345 6.378 30.230 1.00 92.62 231 SER A C 1
ATOM 1813 O O . SER A 1 231 ? -4.508 6.498 30.630 1.00 92.62 231 SER A O 1
ATOM 1815 N N . PRO A 1 232 ? -2.767 5.172 30.067 1.00 91.44 232 PRO A N 1
ATOM 1816 C CA . PRO A 1 232 ? -3.490 3.894 30.167 1.00 91.44 232 PRO A CA 1
ATOM 1817 C C . PRO A 1 232 ? -4.211 3.665 31.501 1.00 91.44 232 PRO A C 1
ATOM 1819 O O . PRO A 1 232 ? -5.287 3.072 31.550 1.00 91.44 232 PRO A O 1
ATOM 1822 N N . GLU A 1 233 ? -3.656 4.188 32.594 1.00 92.06 233 GLU A N 1
ATOM 1823 C CA . GLU A 1 233 ? -4.197 4.029 33.947 1.00 92.06 233 GLU A CA 1
ATOM 1824 C C . GLU A 1 233 ? -5.539 4.752 34.127 1.00 92.06 233 GLU A C 1
ATOM 1826 O O . GLU A 1 233 ? -6.312 4.419 35.028 1.00 92.06 233 GLU A O 1
ATOM 1831 N N . LEU A 1 234 ? -5.843 5.731 33.264 1.00 94.19 234 LEU A N 1
ATOM 1832 C CA . LEU A 1 234 ? -7.106 6.468 33.295 1.00 94.19 234 LEU A CA 1
ATOM 1833 C C . LEU A 1 234 ? -8.308 5.566 32.997 1.00 94.19 234 LEU A C 1
ATOM 1835 O O . LEU A 1 234 ? -9.394 5.829 33.515 1.00 94.19 234 LEU A O 1
ATOM 1839 N N . CYS A 1 235 ? -8.123 4.495 32.217 1.00 93.56 235 CYS A N 1
ATOM 1840 C CA . CYS A 1 235 ? -9.186 3.538 31.909 1.00 93.56 235 CYS A CA 1
ATOM 1841 C C . CYS A 1 235 ? -9.719 2.839 33.165 1.00 93.56 235 CYS A C 1
ATOM 1843 O O . CYS A 1 235 ? -10.916 2.584 33.247 1.00 93.56 235 CYS A O 1
ATOM 1845 N N . GLY A 1 236 ? -8.875 2.612 34.179 1.00 91.06 236 GLY A N 1
ATOM 1846 C CA . GLY A 1 236 ? -9.267 1.914 35.409 1.00 91.06 236 GLY A CA 1
ATOM 1847 C C . GLY A 1 236 ? -10.289 2.657 36.276 1.00 91.06 236 GLY A C 1
ATOM 1848 O O . GLY A 1 236 ? -10.841 2.073 37.203 1.00 91.06 236 GLY A O 1
ATOM 1849 N N . ARG A 1 237 ? -10.539 3.946 36.006 1.00 89.94 237 ARG A N 1
ATOM 1850 C CA . ARG A 1 237 ? -11.536 4.777 36.708 1.00 89.94 237 ARG A CA 1
ATOM 1851 C C . ARG A 1 237 ? -12.452 5.534 35.743 1.00 89.94 237 ARG A C 1
ATOM 1853 O O . ARG A 1 237 ? -13.023 6.554 36.120 1.00 89.94 237 ARG A O 1
ATOM 1860 N N . CYS A 1 238 ? -12.517 5.103 34.486 1.00 94.31 238 CYS A N 1
ATOM 1861 C CA . CYS A 1 238 ? -13.303 5.768 33.456 1.00 94.31 238 CYS A CA 1
ATOM 1862 C C . CYS A 1 238 ? -14.748 5.252 33.469 1.00 94.31 238 CYS A C 1
ATOM 1864 O O . CYS A 1 238 ? -14.971 4.046 33.432 1.00 94.31 238 CYS A O 1
ATOM 1866 N N . GLU A 1 239 ? -15.723 6.160 33.478 1.00 94.38 239 GLU A N 1
ATOM 1867 C CA . GLU A 1 239 ? -17.157 5.824 33.500 1.00 94.38 239 GLU A CA 1
ATOM 1868 C C . GLU A 1 239 ? -17.731 5.559 32.098 1.00 94.38 239 GLU A C 1
ATOM 1870 O O . GLU A 1 239 ? -18.803 4.977 31.968 1.00 94.38 239 GLU A O 1
ATOM 1875 N N . VAL A 1 240 ? -17.007 5.933 31.036 1.00 95.19 240 VAL A N 1
ATOM 1876 C CA . VAL A 1 240 ? -17.478 5.839 29.642 1.00 95.19 240 VAL A CA 1
ATOM 1877 C C . VAL A 1 240 ? -17.957 4.431 29.257 1.00 95.19 240 VAL A C 1
ATOM 1879 O O . VAL A 1 240 ? -19.054 4.342 28.711 1.00 95.19 240 VAL A O 1
ATOM 1882 N N . PRO A 1 241 ? -17.234 3.330 29.562 1.00 93.69 241 PRO A N 1
ATOM 1883 C CA . PRO A 1 241 ? -17.720 1.983 29.248 1.00 93.69 241 PRO A CA 1
ATOM 1884 C C . PRO A 1 241 ? -19.082 1.656 29.874 1.00 93.69 241 PRO A C 1
ATOM 1886 O O . PRO A 1 241 ? -19.912 1.006 29.245 1.00 93.69 241 PRO A O 1
ATOM 1889 N N . LEU A 1 242 ? -19.328 2.118 31.107 1.00 93.06 242 LEU A N 1
ATOM 1890 C CA . LEU A 1 242 ? -20.601 1.900 31.796 1.00 93.06 242 LEU A CA 1
ATOM 1891 C C . LEU A 1 242 ? -21.720 2.723 31.157 1.00 93.06 242 LEU A C 1
ATOM 1893 O O . LEU A 1 242 ? -22.795 2.185 30.912 1.00 93.06 242 LEU A O 1
ATOM 1897 N N . ILE A 1 243 ? -21.446 3.993 30.848 1.00 93.62 243 ILE A N 1
ATOM 1898 C CA . ILE A 1 243 ? -22.407 4.906 30.217 1.00 93.62 243 ILE A CA 1
ATOM 1899 C C . ILE A 1 243 ? -22.874 4.350 28.873 1.00 93.62 243 ILE A C 1
ATOM 1901 O O . ILE A 1 243 ? -24.071 4.189 28.667 1.00 93.62 243 ILE A O 1
ATOM 1905 N N . VAL A 1 244 ? -21.936 4.011 27.983 1.00 90.25 244 VAL A N 1
ATOM 1906 C CA . VAL A 1 244 ? -22.263 3.552 26.622 1.00 90.25 244 VAL A CA 1
ATOM 1907 C C . VAL A 1 244 ? -22.987 2.203 26.644 1.00 90.25 244 VAL A C 1
ATOM 1909 O O . VAL A 1 244 ? -23.848 1.946 25.810 1.00 90.25 244 VAL A O 1
ATOM 1912 N N . ARG A 1 245 ? -22.687 1.345 27.627 1.00 89.69 245 ARG A N 1
ATOM 1913 C CA . ARG A 1 245 ? -23.395 0.073 27.810 1.00 89.69 245 ARG A CA 1
ATOM 1914 C C . ARG A 1 245 ? -24.812 0.256 28.360 1.00 89.69 245 ARG A C 1
ATOM 1916 O O . ARG A 1 245 ? -25.693 -0.526 28.016 1.00 89.69 245 ARG A O 1
ATOM 1923 N N . ALA A 1 246 ? -25.016 1.224 29.250 1.00 89.44 246 ALA A N 1
ATOM 1924 C CA . ALA A 1 246 ? -26.315 1.491 29.862 1.00 89.44 246 ALA A CA 1
ATOM 1925 C C . ALA A 1 246 ? -27.242 2.291 28.937 1.00 89.44 246 ALA A C 1
ATOM 1927 O O . ALA A 1 246 ? -28.457 2.107 28.982 1.00 89.44 246 ALA A O 1
ATOM 1928 N N . ASN A 1 247 ? -26.674 3.150 28.087 1.00 85.31 247 ASN A N 1
ATOM 1929 C CA . ASN A 1 247 ? -27.429 4.053 27.240 1.00 85.31 247 ASN A CA 1
ATOM 1930 C C . ASN A 1 247 ? -26.871 4.120 25.815 1.00 85.31 247 ASN A C 1
ATOM 1932 O O . ASN A 1 247 ? -25.814 4.700 25.567 1.00 85.31 247 ASN A O 1
ATOM 1936 N N . ALA A 1 248 ? -27.645 3.577 24.877 1.00 83.88 248 ALA A N 1
ATOM 1937 C CA . ALA A 1 248 ? -27.333 3.546 23.452 1.00 83.88 248 ALA A CA 1
ATOM 1938 C C . ALA A 1 248 ? -28.097 4.617 22.647 1.00 83.88 248 ALA A C 1
ATOM 1940 O O . ALA A 1 248 ? -28.380 4.427 21.472 1.00 83.88 248 ALA A O 1
ATOM 1941 N N . CYS A 1 249 ? -28.503 5.727 23.272 1.00 85.31 249 CYS A N 1
ATOM 1942 C CA . CYS A 1 249 ? -29.186 6.807 22.566 1.00 85.31 249 CYS A CA 1
ATOM 1943 C C . CYS A 1 249 ? -28.267 7.451 21.516 1.00 85.31 249 CYS A C 1
ATOM 1945 O O . CYS A 1 249 ? -27.281 8.099 21.870 1.00 85.31 249 CYS A O 1
ATOM 1947 N N . ASP A 1 250 ? -28.658 7.380 20.241 1.00 85.81 250 ASP A N 1
ATOM 1948 C CA . ASP A 1 250 ? -27.911 7.948 19.103 1.00 85.81 250 ASP A CA 1
ATOM 1949 C C . ASP A 1 250 ? -27.694 9.465 19.198 1.00 85.81 250 ASP A C 1
ATOM 1951 O O . ASP A 1 250 ? -26.810 10.039 18.563 1.00 85.81 250 ASP A O 1
ATOM 1955 N N . HIS A 1 251 ? -28.507 10.148 20.005 1.00 86.56 251 HIS A N 1
ATOM 1956 C CA . HIS A 1 251 ? -28.400 11.587 20.214 1.00 86.56 251 HIS A CA 1
ATOM 1957 C C . HIS A 1 251 ? -27.452 11.969 21.356 1.00 86.56 251 HIS A C 1
ATOM 1959 O O . HIS A 1 251 ? -27.310 13.166 21.635 1.00 86.56 251 HIS A O 1
ATOM 1965 N N . MET A 1 252 ? -26.835 11.002 22.037 1.00 92.19 252 MET A N 1
ATOM 1966 C CA . MET A 1 252 ? -25.932 11.257 23.152 1.00 92.19 252 MET A CA 1
ATOM 1967 C C . MET A 1 252 ? -24.520 11.586 22.669 1.00 92.19 252 MET A C 1
ATOM 1969 O O . MET A 1 252 ? -23.842 10.776 22.049 1.00 92.19 252 MET A O 1
ATOM 1973 N N . LEU A 1 253 ? -24.055 12.784 23.014 1.00 92.44 253 LEU A N 1
ATOM 1974 C CA . LEU A 1 253 ? -22.689 13.231 22.780 1.00 92.44 253 LEU A CA 1
ATOM 1975 C C . LEU A 1 253 ? -21.933 13.237 24.104 1.00 92.44 253 LEU A C 1
ATOM 1977 O O . LEU A 1 253 ? -22.395 13.828 25.082 1.00 92.44 253 LEU A O 1
ATOM 1981 N N . LEU A 1 254 ? -20.767 12.597 24.125 1.00 95.38 254 LEU A N 1
ATOM 1982 C CA . LEU A 1 254 ? -19.883 12.565 25.284 1.00 95.38 254 LEU A CA 1
ATOM 1983 C C . LEU A 1 254 ? -18.665 13.463 25.051 1.00 95.38 254 LEU A C 1
ATOM 1985 O O . LEU A 1 254 ? -18.098 13.495 23.962 1.00 95.38 254 LEU A O 1
ATOM 1989 N N . GLU A 1 255 ? -18.223 14.132 26.110 1.00 95.88 255 GLU A N 1
ATOM 1990 C CA . GLU A 1 255 ? -16.947 14.841 26.186 1.00 95.88 255 GLU A CA 1
ATOM 1991 C C . GLU A 1 255 ? -16.126 14.292 27.354 1.00 95.88 255 GLU A C 1
ATOM 1993 O O . GLU A 1 255 ? -16.626 14.157 28.473 1.00 95.88 255 GLU A O 1
ATOM 1998 N N . GLY A 1 256 ? -14.846 14.008 27.117 1.00 95.38 256 GLY A N 1
ATOM 1999 C CA . GLY A 1 256 ? -13.928 13.469 28.118 1.00 95.38 256 GLY A CA 1
ATOM 2000 C C . GLY A 1 256 ? -12.810 14.454 28.432 1.00 95.38 256 GLY A C 1
ATOM 2001 O O . GLY A 1 256 ? -12.019 14.800 27.558 1.00 95.38 256 GLY A O 1
ATOM 2002 N N . ARG A 1 257 ? -12.692 14.884 29.693 1.00 95.62 257 ARG A N 1
ATOM 2003 C CA . ARG A 1 257 ? -11.578 15.732 30.149 1.00 95.62 257 ARG A CA 1
ATOM 2004 C C . ARG A 1 257 ? -10.789 15.077 31.265 1.00 95.62 257 ARG A C 1
ATOM 2006 O O . ARG A 1 257 ? -11.357 14.605 32.246 1.00 95.62 257 ARG A O 1
ATOM 2013 N N . VAL A 1 258 ? -9.466 15.106 31.161 1.00 94.81 258 VAL A N 1
ATOM 2014 C CA . VAL A 1 258 ? -8.581 14.622 32.217 1.00 94.81 258 VAL A CA 1
ATOM 2015 C C . VAL A 1 258 ? -8.515 15.654 33.335 1.00 94.81 258 VAL A C 1
ATOM 2017 O O . VAL A 1 258 ? -7.955 16.737 33.176 1.00 94.81 258 VAL A O 1
ATOM 2020 N N . ALA A 1 259 ? -9.071 15.299 34.488 1.00 90.81 259 ALA A N 1
ATOM 2021 C CA . ALA A 1 259 ? -9.010 16.101 35.698 1.00 90.81 259 ALA A CA 1
ATOM 2022 C C . ALA A 1 259 ? -7.874 15.610 36.604 1.00 90.81 259 ALA A C 1
ATOM 2024 O O . ALA A 1 259 ? -7.748 14.410 36.870 1.00 90.81 259 ALA A O 1
ATOM 2025 N N . SER A 1 260 ? -7.064 16.543 37.100 1.00 84.50 260 SER A N 1
ATOM 2026 C CA . SER A 1 260 ? -6.041 16.274 38.113 1.00 84.50 260 SER A CA 1
ATOM 2027 C C . SER A 1 260 ? -6.677 16.167 39.499 1.00 84.50 260 SER A C 1
ATOM 2029 O O . SER A 1 260 ? -7.550 16.963 39.844 1.00 84.50 260 SER A O 1
ATOM 2031 N N . GLY A 1 261 ? -6.235 15.195 40.298 1.00 72.88 261 GLY A N 1
ATOM 2032 C CA . GLY A 1 261 ? -6.547 15.153 41.725 1.00 72.88 261 GLY A CA 1
ATOM 2033 C C . GLY A 1 261 ? -5.629 16.069 42.543 1.00 72.88 261 GLY A C 1
ATOM 2034 O O . GLY A 1 261 ? -4.854 16.863 42.002 1.00 72.88 261 GLY A O 1
ATOM 2035 N N . ILE A 1 262 ? -5.724 15.967 43.867 1.00 72.12 262 ILE A N 1
ATOM 2036 C CA . ILE A 1 262 ? -4.966 16.803 44.807 1.00 72.12 262 ILE A CA 1
ATOM 2037 C C . ILE A 1 262 ? -3.463 16.491 44.661 1.00 72.12 262 ILE A C 1
ATOM 2039 O O . ILE A 1 262 ? -3.067 15.327 44.642 1.00 72.12 262 ILE A O 1
ATOM 2043 N N . PHE A 1 263 ? -2.625 17.524 44.509 1.00 70.38 263 PHE A N 1
ATOM 2044 C CA . PHE A 1 263 ? -1.173 17.406 44.269 1.00 70.38 263 PHE A CA 1
ATOM 2045 C C . PHE A 1 263 ? -0.771 16.536 43.054 1.00 70.38 263 PHE A C 1
ATOM 2047 O O . PHE A 1 263 ? 0.328 15.993 43.013 1.00 70.38 263 PHE A O 1
ATOM 2054 N N . GLY A 1 264 ? -1.641 16.395 42.045 1.00 66.38 264 GLY A N 1
ATOM 2055 C CA . GLY A 1 264 ? -1.345 15.628 40.824 1.00 66.38 264 GLY A CA 1
ATOM 2056 C C . GLY A 1 264 ? -1.529 14.110 40.953 1.00 66.38 264 GLY A C 1
ATOM 2057 O O . GLY A 1 264 ? -1.400 13.393 39.961 1.00 66.38 264 GLY A O 1
ATOM 2058 N N . ILE A 1 265 ? -1.899 13.620 42.138 1.00 72.62 265 ILE A N 1
ATOM 2059 C CA . ILE A 1 265 ? -2.208 12.210 42.397 1.00 72.62 265 ILE A CA 1
ATOM 2060 C C . ILE A 1 265 ? -3.691 11.957 42.093 1.00 72.62 265 ILE A C 1
ATOM 2062 O O . ILE A 1 265 ? -4.552 12.764 42.434 1.00 72.62 265 ILE A O 1
ATOM 2066 N N . GLY A 1 266 ? -4.008 10.823 41.458 1.00 79.00 266 GLY A N 1
ATOM 2067 C CA . GLY A 1 266 ? -5.397 10.399 41.237 1.00 79.00 266 GLY A CA 1
ATOM 2068 C C . GLY A 1 266 ? -6.089 11.077 40.053 1.00 79.00 266 GLY A C 1
ATOM 2069 O O . GLY A 1 266 ? -7.257 11.451 40.155 1.00 79.00 266 GLY A O 1
ATOM 2070 N N . ARG A 1 267 ? -5.375 11.237 38.931 1.00 89.62 267 ARG A N 1
ATOM 2071 C CA . ARG A 1 267 ? -5.967 11.693 37.664 1.00 89.62 267 ARG A CA 1
ATOM 2072 C C . ARG A 1 267 ? -7.143 10.791 37.269 1.00 89.62 267 ARG A C 1
ATOM 2074 O O . ARG A 1 267 ? -7.086 9.578 37.465 1.00 89.62 267 ARG A O 1
ATOM 2081 N N . ARG A 1 268 ? -8.198 11.385 36.713 1.00 92.62 268 ARG A N 1
ATOM 2082 C CA . ARG A 1 268 ? -9.383 10.662 36.224 1.00 92.62 268 ARG A CA 1
ATOM 2083 C C . ARG A 1 268 ? -9.973 11.327 34.991 1.00 92.62 268 ARG A C 1
ATOM 2085 O O . ARG A 1 268 ? -9.768 12.522 34.775 1.00 92.62 268 ARG A O 1
ATOM 2092 N N . VAL A 1 269 ? -10.734 10.563 34.218 1.00 94.44 269 VAL A N 1
ATOM 2093 C CA . VAL A 1 269 ? -11.549 11.104 33.126 1.00 94.44 269 VAL A CA 1
ATOM 2094 C C . VAL A 1 269 ? -12.854 11.617 33.724 1.00 94.44 269 VAL A C 1
ATOM 2096 O O . VAL A 1 269 ? -13.592 10.857 34.339 1.00 94.44 269 VAL A O 1
ATOM 2099 N N . LYS A 1 270 ? -13.122 12.915 33.584 1.00 94.50 270 LYS A N 1
ATOM 2100 C CA . LYS A 1 270 ? -14.424 13.510 33.877 1.00 94.50 270 LYS A CA 1
ATOM 2101 C C . LYS A 1 270 ? -15.224 13.541 32.583 1.00 94.50 270 LYS A C 1
ATOM 2103 O O . LYS A 1 270 ? -14.781 14.163 31.616 1.00 94.50 270 LYS A O 1
ATOM 2108 N N . VAL A 1 271 ? -16.377 12.886 32.593 1.00 95.12 271 VAL A N 1
ATOM 2109 C CA . VAL A 1 271 ? -17.279 12.816 31.445 1.00 95.12 271 VAL A CA 1
ATOM 2110 C C . VAL A 1 271 ? -18.352 13.892 31.584 1.00 95.12 271 VAL A C 1
ATOM 2112 O O . VAL A 1 271 ? -18.850 14.149 32.681 1.00 95.12 271 VAL A O 1
ATOM 2115 N N . ARG A 1 272 ? -18.676 14.559 30.481 1.00 95.81 272 ARG A N 1
ATOM 2116 C CA . ARG A 1 272 ? -19.895 15.356 30.328 1.00 95.81 272 ARG A CA 1
ATOM 2117 C C . ARG A 1 272 ? -20.712 14.760 29.199 1.00 95.81 272 ARG A C 1
ATOM 2119 O O . ARG A 1 272 ? -20.136 14.335 28.202 1.00 95.81 272 ARG A O 1
ATOM 2126 N N . ALA A 1 273 ? -22.026 14.747 29.361 1.00 95.69 273 ALA A N 1
ATOM 2127 C CA . ALA A 1 273 ? -22.941 14.232 28.361 1.00 95.69 273 ALA A CA 1
ATOM 2128 C C . ALA A 1 273 ? -23.940 15.310 27.952 1.00 95.69 273 ALA A C 1
ATOM 2130 O O . ALA A 1 273 ? -24.461 16.053 28.785 1.00 95.69 273 ALA A O 1
ATOM 2131 N N . TYR A 1 274 ? -24.218 15.379 26.660 1.00 94.44 274 TYR A N 1
ATOM 2132 C CA . TYR A 1 274 ? -25.167 16.311 26.079 1.00 94.44 274 TYR A CA 1
ATOM 2133 C C . TYR A 1 274 ? -26.078 15.568 25.113 1.00 94.44 274 TYR A C 1
ATOM 2135 O O . TYR A 1 274 ? -25.625 14.737 24.329 1.00 94.44 274 TYR A O 1
ATOM 2143 N N . CYS A 1 275 ? -27.372 15.862 25.158 1.00 92.44 275 CYS A N 1
ATOM 2144 C CA . CYS A 1 275 ? -28.316 15.329 24.192 1.00 92.44 275 CYS A CA 1
ATOM 2145 C C . CYS A 1 275 ? -28.470 16.321 23.040 1.00 92.44 275 CYS A C 1
ATOM 2147 O O . CYS A 1 275 ? -29.012 17.408 23.226 1.00 92.44 275 CYS A O 1
ATOM 2149 N N . SER A 1 276 ? -28.044 15.926 21.843 1.00 90.75 276 SER A N 1
ATOM 2150 C CA . SER A 1 276 ? -28.152 16.744 20.628 1.00 90.75 276 SER A CA 1
ATOM 2151 C C . SER A 1 276 ? -29.598 17.002 20.188 1.00 90.75 276 SER A C 1
ATOM 2153 O O . SER A 1 276 ? -29.874 18.037 19.594 1.00 90.75 276 SER A O 1
ATOM 2155 N N . ARG A 1 277 ? -30.535 16.102 20.517 1.00 89.19 277 ARG A N 1
ATOM 2156 C CA . ARG A 1 277 ? -31.965 16.250 20.195 1.00 89.19 277 ARG A CA 1
ATOM 2157 C C . ARG A 1 277 ? -32.709 17.143 21.187 1.00 89.19 277 ARG A C 1
ATOM 2159 O O . ARG A 1 277 ? -33.431 18.041 20.777 1.00 89.19 277 ARG A O 1
ATOM 2166 N N . ALA A 1 278 ? -32.536 16.895 22.484 1.00 89.12 278 ALA A N 1
ATOM 2167 C CA . ALA A 1 278 ? -33.171 17.675 23.552 1.00 89.12 278 ALA A CA 1
ATOM 2168 C C . ALA A 1 278 ? -32.443 19.000 23.846 1.00 89.12 278 ALA A C 1
ATOM 2170 O O . ALA A 1 278 ? -32.908 19.801 24.653 1.00 89.12 278 ALA A O 1
ATOM 2171 N N . LEU A 1 279 ? -31.281 19.207 23.219 1.00 92.06 279 LEU A N 1
ATOM 2172 C CA . LEU A 1 279 ? -30.413 20.370 23.371 1.00 92.06 279 LEU A CA 1
ATOM 2173 C C . LEU A 1 279 ? -30.063 20.706 24.832 1.00 92.06 279 LEU A C 1
ATOM 2175 O O . LEU A 1 279 ? -29.909 21.874 25.196 1.00 92.06 279 LEU A O 1
ATOM 2179 N N . GLN A 1 280 ? -29.885 19.682 25.668 1.00 93.19 280 GLN A N 1
ATOM 2180 C CA . GLN A 1 280 ? -29.622 19.835 27.100 1.00 93.19 280 GLN A CA 1
ATOM 2181 C C . GLN A 1 280 ? -28.497 18.927 27.599 1.00 93.19 280 GLN A C 1
ATOM 2183 O O . GLN A 1 280 ? -28.247 17.850 27.051 1.00 93.19 280 GLN A O 1
ATOM 2188 N N . GLU A 1 281 ? -27.846 19.354 28.681 1.00 95.50 281 GLU A N 1
ATOM 2189 C CA . GLU A 1 281 ? -26.908 18.516 29.432 1.00 95.50 281 GLU A CA 1
ATOM 2190 C C . GLU A 1 281 ? -27.654 17.342 30.084 1.00 95.50 281 GLU A C 1
ATOM 2192 O O . GLU A 1 281 ? -28.729 17.511 30.665 1.00 95.50 281 GLU A O 1
ATOM 2197 N N . VAL A 1 282 ? -27.072 16.146 29.994 1.00 95.50 282 VAL A N 1
ATOM 2198 C CA . VAL A 1 282 ? -27.609 14.924 30.596 1.00 95.50 282 VAL A CA 1
ATOM 2199 C C . VAL A 1 282 ? -26.839 14.651 31.882 1.00 95.50 282 VAL A C 1
ATOM 2201 O O . VAL A 1 282 ? -25.668 14.281 31.845 1.00 95.50 282 VAL A O 1
ATOM 2204 N N . LYS A 1 283 ? -27.494 14.871 33.027 1.00 93.56 283 LYS A N 1
ATOM 2205 C CA . LYS A 1 283 ? -26.869 14.730 34.354 1.00 93.56 283 LYS A CA 1
ATOM 2206 C C . LYS A 1 283 ? -26.563 13.278 34.725 1.00 93.56 283 LYS A C 1
ATOM 2208 O O . LYS A 1 283 ? -25.551 13.038 35.372 1.00 93.56 283 LYS A O 1
ATOM 2213 N N . GLU A 1 284 ? -27.428 12.357 34.308 1.00 93.25 284 GLU A N 1
ATOM 2214 C CA . GLU A 1 284 ? -27.337 10.910 34.552 1.00 93.25 284 GLU A CA 1
ATOM 2215 C C . GLU A 1 284 ? -27.274 10.199 33.190 1.00 93.25 284 GLU A C 1
ATOM 2217 O O . GLU A 1 284 ? -28.299 9.753 32.662 1.00 93.25 284 GLU A O 1
ATOM 2222 N N . PRO A 1 285 ? -26.104 10.200 32.527 1.00 93.31 285 PRO A N 1
ATOM 2223 C CA . PRO A 1 285 ? -25.969 9.716 31.154 1.00 93.31 285 PRO A CA 1
ATOM 2224 C C . PRO A 1 285 ? -26.299 8.229 30.989 1.00 93.31 285 PRO A C 1
ATOM 2226 O O . PRO A 1 285 ? -26.806 7.836 29.946 1.00 93.31 285 PRO A O 1
ATOM 2229 N N . GLU A 1 286 ? -26.118 7.417 32.024 1.00 92.62 286 GLU A N 1
ATOM 2230 C CA . GLU A 1 286 ? -26.564 6.025 32.070 1.00 92.62 286 GLU A CA 1
ATOM 2231 C C . GLU A 1 286 ? -28.093 5.858 31.971 1.00 92.62 286 GLU A C 1
ATOM 2233 O O . GLU A 1 286 ? -28.555 4.825 31.497 1.00 92.62 286 GLU A O 1
ATOM 2238 N N . ILE A 1 287 ? -28.882 6.871 32.355 1.00 90.75 287 ILE A N 1
ATOM 2239 C CA . ILE A 1 287 ? -30.355 6.876 32.246 1.00 90.75 287 ILE A CA 1
ATOM 2240 C C . ILE A 1 287 ? -30.801 7.571 30.954 1.00 90.75 287 ILE A C 1
ATOM 2242 O O . ILE A 1 287 ? -31.709 7.114 30.260 1.00 90.75 287 ILE A O 1
ATOM 2246 N N . GLY A 1 288 ? -30.145 8.676 30.599 1.00 88.50 288 GLY A N 1
ATOM 2247 C CA . GLY A 1 288 ? -30.455 9.471 29.412 1.00 88.50 288 GLY A CA 1
ATOM 2248 C C . GLY A 1 288 ? -31.252 10.737 29.709 1.00 88.50 288 GLY A C 1
ATOM 2249 O O . GLY A 1 288 ? -31.488 11.118 30.849 1.00 88.50 288 GLY A O 1
ATOM 2250 N N . CYS A 1 289 ? -31.654 11.444 28.653 1.00 89.62 289 CYS A N 1
ATOM 2251 C CA . CYS A 1 289 ? -32.235 12.785 28.779 1.00 89.62 289 CYS A CA 1
ATOM 2252 C C . CYS A 1 289 ? -33.729 12.806 29.156 1.00 89.62 289 CYS A C 1
ATOM 2254 O O . CYS A 1 289 ? -34.313 13.885 29.239 1.00 89.62 289 CYS A O 1
ATOM 2256 N N . GLY A 1 290 ? -34.366 11.638 29.293 1.00 85.44 290 GLY A N 1
ATOM 2257 C CA . GLY A 1 290 ? -35.801 11.501 29.566 1.00 85.44 290 GLY A CA 1
ATOM 2258 C C . GLY A 1 290 ? -36.735 11.880 28.408 1.00 85.44 290 GLY A C 1
ATOM 2259 O O . GLY A 1 290 ? -37.935 11.698 28.544 1.00 85.44 290 GLY A O 1
ATOM 2260 N N . GLN A 1 291 ? -36.218 12.383 27.279 1.00 84.62 291 GLN A N 1
ATOM 2261 C CA . GLN A 1 291 ? -37.025 12.796 26.117 1.00 84.62 291 GLN A CA 1
ATOM 2262 C C . GLN A 1 291 ? -36.855 11.889 24.894 1.00 84.62 291 GLN A C 1
ATOM 2264 O O . GLN A 1 291 ? -37.809 11.669 24.156 1.00 84.62 291 GLN A O 1
ATOM 2269 N N . CYS A 1 292 ? -35.656 11.342 24.669 1.00 81.31 292 CYS A N 1
ATOM 2270 C CA . CYS A 1 292 ? -35.375 10.524 23.480 1.00 81.31 292 CYS A CA 1
ATOM 2271 C C . CYS A 1 292 ? -36.030 9.132 23.510 1.00 81.31 292 CYS A C 1
ATOM 2273 O O . CYS A 1 292 ? -36.101 8.495 22.469 1.00 81.31 292 CYS A O 1
ATOM 2275 N N . HIS A 1 293 ? -36.524 8.682 24.669 1.00 70.75 293 HIS A N 1
ATOM 2276 C CA . HIS A 1 293 ? -37.114 7.351 24.869 1.00 70.75 293 HIS A CA 1
ATOM 2277 C C . HIS A 1 293 ? -38.601 7.394 25.283 1.00 70.75 293 HIS A C 1
ATOM 2279 O O . HIS A 1 293 ? -39.096 6.438 25.868 1.00 70.75 293 HIS A O 1
ATOM 2285 N N . LEU A 1 294 ? -39.325 8.494 25.023 1.00 63.41 294 LEU A N 1
ATOM 2286 C CA . LEU A 1 294 ? -40.740 8.641 25.423 1.00 63.41 294 LEU A CA 1
ATOM 2287 C C . LEU A 1 294 ? -41.756 7.953 24.495 1.00 63.41 294 LEU A C 1
ATOM 2289 O O . LEU A 1 294 ? -42.956 8.045 24.737 1.00 63.41 294 LEU A O 1
ATOM 2293 N N . GLU A 1 295 ? -41.313 7.237 23.467 1.00 53.59 295 GLU A N 1
ATOM 2294 C CA . GLU A 1 295 ? -42.208 6.459 22.610 1.00 53.59 295 GLU A CA 1
ATOM 2295 C C . GLU A 1 295 ? -42.292 5.017 23.123 1.00 53.59 295 GLU A C 1
ATOM 2297 O O . GLU A 1 295 ? -41.594 4.123 22.652 1.00 53.59 295 GLU A O 1
ATOM 2302 N N . PHE A 1 296 ? -43.157 4.778 24.109 1.00 51.38 296 PHE A N 1
ATOM 2303 C CA . PHE A 1 296 ? -43.701 3.434 24.284 1.00 51.38 296 PHE A CA 1
ATOM 2304 C C . PHE A 1 296 ? -44.792 3.243 23.225 1.00 51.38 296 PHE A C 1
ATOM 2306 O O . PHE A 1 296 ? -45.706 4.072 23.171 1.00 51.38 296 PHE A O 1
ATOM 2313 N N . PRO A 1 297 ? -44.757 2.188 22.392 1.00 53.81 297 PRO A N 1
ATOM 2314 C CA . PRO A 1 297 ? -45.910 1.856 21.573 1.00 53.81 297 PRO A CA 1
ATOM 2315 C C . PRO A 1 297 ? -47.082 1.566 22.515 1.00 53.81 297 PRO A C 1
ATOM 2317 O O . PRO A 1 297 ? -47.019 0.668 23.356 1.00 53.81 297 PRO A O 1
ATOM 2320 N N . VAL A 1 298 ? -48.146 2.360 22.402 1.00 54.34 298 VAL A N 1
ATOM 2321 C CA . VAL A 1 298 ? -49.427 2.033 23.024 1.00 54.34 298 VAL A CA 1
ATOM 2322 C C . VAL A 1 298 ? -49.911 0.768 22.324 1.00 54.34 298 VAL A C 1
ATOM 2324 O O . VAL A 1 298 ? -50.324 0.813 21.169 1.00 54.34 298 VAL A O 1
ATOM 2327 N N . PHE A 1 299 ? -49.800 -0.380 22.989 1.00 55.09 299 PHE A N 1
ATOM 2328 C CA . PHE A 1 299 ? -50.446 -1.597 22.516 1.00 55.09 299 PHE A CA 1
ATOM 2329 C C . PHE A 1 299 ? -51.953 -1.417 22.710 1.00 55.09 299 PHE A C 1
ATOM 2331 O O . PHE A 1 299 ? -52.472 -1.603 23.811 1.00 55.09 299 PHE A O 1
ATOM 2338 N N . GLU A 1 300 ? -52.653 -1.011 21.652 1.00 58.16 300 GLU A N 1
ATOM 2339 C CA . GLU A 1 300 ? -54.110 -1.082 21.608 1.00 58.16 300 GLU A CA 1
ATOM 2340 C C . GLU A 1 300 ? -54.514 -2.560 21.635 1.00 58.16 300 GLU A C 1
ATOM 2342 O O . GLU A 1 300 ? -54.338 -3.302 20.668 1.00 58.16 300 GLU A O 1
ATOM 2347 N N . ILE A 1 301 ? -55.020 -3.015 22.780 1.00 61.53 301 ILE A N 1
ATOM 2348 C CA . ILE A 1 301 ? -55.640 -4.332 22.893 1.00 61.53 301 ILE A CA 1
ATOM 2349 C C . ILE A 1 301 ? -57.012 -4.214 22.226 1.00 61.53 301 ILE A C 1
ATOM 2351 O O . ILE A 1 301 ? -57.943 -3.679 22.824 1.00 61.53 301 ILE A O 1
ATOM 2355 N N . SER A 1 302 ? -57.126 -4.680 20.980 1.00 61.06 302 SER A N 1
ATOM 2356 C CA . SER A 1 302 ? -58.413 -4.834 20.292 1.00 61.06 302 SER A CA 1
ATOM 2357 C C . SER A 1 302 ? -59.271 -5.853 21.051 1.00 61.06 302 SER A C 1
ATOM 2359 O O . SER A 1 302 ? -58.878 -7.022 21.123 1.00 61.06 302 SER A O 1
ATOM 2361 N N . PRO A 1 303 ? -60.426 -5.470 21.621 1.00 66.56 303 PRO A N 1
ATOM 2362 C CA . PRO A 1 303 ? -61.289 -6.401 22.321 1.00 66.56 303 PRO A CA 1
ATOM 2363 C C . PRO A 1 303 ? -62.252 -7.025 21.313 1.00 66.56 303 PRO A C 1
ATOM 2365 O O . PRO A 1 303 ? -63.381 -6.576 21.211 1.00 66.56 303 PRO A O 1
ATOM 2368 N N . GLU A 1 304 ? -61.823 -8.028 20.548 1.00 60.81 304 GLU A N 1
ATOM 2369 C CA . GLU A 1 304 ? -62.750 -8.785 19.693 1.00 60.81 304 GLU A CA 1
ATOM 2370 C C . GLU A 1 304 ? -62.222 -10.203 19.420 1.00 60.81 304 GLU A C 1
ATOM 2372 O O . GLU A 1 304 ? -61.398 -10.440 18.538 1.00 60.81 304 GLU A O 1
ATOM 2377 N N . SER A 1 305 ? -62.663 -11.156 20.244 1.00 53.59 305 SER A N 1
ATOM 2378 C CA . SER A 1 305 ? -62.945 -12.550 19.858 1.00 53.59 305 SER A CA 1
ATOM 2379 C C . SER A 1 305 ? -63.590 -13.289 21.038 1.00 53.59 305 SER A C 1
ATOM 2381 O O . SER A 1 305 ? -62.938 -14.047 21.754 1.00 53.59 305 SER A O 1
ATOM 2383 N N . GLU A 1 306 ? -64.887 -13.040 21.229 1.00 53.06 306 GLU A N 1
ATOM 2384 C CA . GLU A 1 306 ? -65.830 -14.050 21.735 1.00 53.06 306 GLU A CA 1
ATOM 2385 C C . GLU A 1 306 ? -66.683 -14.550 20.565 1.00 53.06 306 GLU A C 1
ATOM 2387 O O . 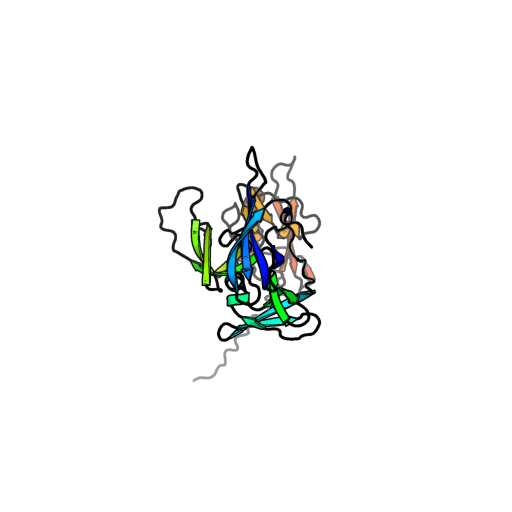GLU A 1 306 ? -67.047 -13.711 19.707 1.00 53.06 306 GLU A O 1
#

Sequence (306 aa):
MIDVNELRNGVTFELDGYLYKVIDYSHNKPGRGKATIRTKVRDLRTGTVIEKTFNSGDRVQNVRLDYRQAQFLYEDGGIYYFMDNETFEQPALDASSLGDAVQYLIEGLDVKLTFNGTEPLDIDLPTAVELKVIESEMAVKGDTATGANKSVTVQTGLKVTVPLFVEKGDTIRVDTRNGASITRVCVFDPDLIMITPAGTECPYYYQDFHRGRALQECHLIEKTPGGGRYSPELCGRCEVPLIVRANACDHMLLEGRVASGIFGIGRRVKVRAYCSRALQEVKEPEIGCGQCHLEFPVFEISPESE

Secondary structure (DSSP, 8-state):
-EEGGG--TT-EEEETTEEEEEEEEEEE--SSS--EEEEEEEETTT--EEEEEEETT-EEEE---EEEEEEEEEEETTEEEEEETTT----EEEHHHHGGGGGG--TT-EEEEEEETTEEEEEE--SEEEEEEEEEPPPPTT--STT-EEEEEETTS-EEEEETT--TT-EEEEETTSSS-EEEEE---TT--EEPTTS-EETTEEEEEETTEEEEEEHHHHHSTT-----GGGGGG-SHHHHHHH---TTEEEEEEEE--GGG-S-EEEEEEEETTTTEE-SSTTT--SSTT-------------

pLDDT: mean 84.92, std 14.08, range [41.34, 98.12]